Protein AF-A0A426CL15-F1 (afdb_monomer)

Sequence (292 aa):
MNTKSKNNYGSLLLRVLPILVLALSVSTPAGAYTAWTNSGRGDWSDPGNWSNGVPGPAEDNVNLTMGTAVMTNQIVTTLVVKDSVCLGVSGGLELHNSTLTAYGLHTFNGGSITLYAGSVLDTDILQVSEYGGGTFSLLESSTLHASDYFQQNQEGILTLDLTGWRGSTAALITADSTLLNGGTLNLLSLENLQQDDRLVLIDSNTFNVGHWQTLKVGGVEQTLSEIADGMWRFAYDGGLYELDYNYGGNDITLSALIVPRSAPSVPEPATYAALAGLAMLAWAIIRRSRGA

Secondary structure (DSSP, 8-state):
-------THHHHHHHHHHHHHHHHT-------EEEB--SSEEETT-GGGBBTBS--SSS-EEE--SSEEEEES-EEEEEE--SSPPTTBSSEEEEES-EEEEEEEEEEEB-EEEE-TT-EEEEEEEEEETTTT-EEEE-TT-EEEEEEEEEE-TT-EEEE--TT-TT--S-SEEEEEEEE-S-EEEES--TTPPTT-EEEEEEEEEEES---SEEEETTEEP--EEEETTEEEEEETTEEEEEEEETTTTEEEEEEE--------PPPHHHHHHHHHHHHHHHHHHHHHT--

pLDDT: mean 80.26, std 12.85, range [39.12, 96.62]

Solvent-accessible surface area (backbone atoms only — not comparable to full-atom values): 14690 Å² total; per-residue (Å²): 137,84,83,78,80,80,71,67,62,65,67,51,54,66,61,47,50,61,54,51,51,56,64,67,61,63,61,74,80,72,43,58,66,28,35,49,66,42,71,50,79,45,56,49,82,43,42,88,34,27,73,66,41,51,83,55,70,47,51,20,26,55,35,27,59,35,25,27,40,35,39,66,73,42,78,42,73,26,28,35,28,75,77,86,41,22,57,12,36,50,3,29,40,36,29,36,43,14,37,40,27,39,43,40,58,30,46,18,34,31,11,34,39,38,28,31,48,63,8,37,42,39,32,31,27,42,33,31,25,49,77,63,47,3,36,43,32,39,26,34,59,18,37,40,38,20,72,44,30,36,34,32,26,58,48,8,35,42,34,39,28,48,54,77,41,81,88,61,92,65,47,40,27,39,24,39,28,36,38,29,55,28,10,35,40,34,34,54,47,67,88,79,64,46,67,78,38,74,43,48,54,35,40,27,78,37,66,47,95,56,54,63,74,37,46,25,49,66,85,40,79,57,72,75,41,78,79,49,93,53,28,32,35,40,75,55,98,86,36,35,34,37,45,35,48,38,79,93,69,23,30,34,33,46,33,31,49,55,63,75,76,75,62,78,73,71,70,51,73,65,53,54,50,50,52,51,50,51,52,52,51,53,51,52,52,56,55,55,70,74,72,113

Nearest PDB structures (foldseek):
  2mc6-assembly1_A  TM=6.732E-01  e=7.221E+00  Xipdecavirus Xp10
  5f4h-assembly1_B  TM=5.122E-01  e=5.374E+00  Saccharolobus islandicus L.S.2.15
  7ko9-assembly1_A  TM=2.096E-01  e=5.645E+00  Escherichia coli
  1hf2-assembly2_C  TM=1.423E-01  e=7.586E+00  Thermotoga maritima

Foldseek 3Di:
DDDDPPPCVVVVCVVVVVVVVVVVPPPDPDAAEKEQDDQAEDELQDQVRIPVGRRALPQHAYAYCHYEYEYACEERAHHENPPDRADAQLYHYEYHLYEDEYEDAHEHAQGEYEYEPNYEYHYQEYEQDDNNQYEYEYAANYAYEHAAEYEYAASYEYEYEPVNVPPDPDARYEHQEYEYHAHEYAYQAPPPADAFDKHWNYAYNYYDDDDYPWYHYNNHTWDWDDPDVQKTWTDDPQWIKIWGCDRVRNTTMIHTHGPPPPPPPPPPVVVVVVVVVVVVVVVVVVVVVVVD

Radius of gyration: 31.96 Å; Cα contacts (8 Å, |Δi|>4): 723; chains: 1; bounding box: 141×40×84 Å

Structure (mmCIF, N/CA/C/O backbone):
data_AF-A0A426CL15-F1
#
_entry.id   AF-A0A426CL15-F1
#
loop_
_atom_site.group_PDB
_atom_site.id
_atom_site.type_symbol
_atom_site.label_atom_id
_atom_site.label_alt_id
_atom_site.label_comp_id
_atom_site.label_asym_id
_atom_site.label_entity_id
_atom_site.label_seq_id
_atom_site.pdbx_PDB_ins_code
_atom_site.Cartn_x
_atom_site.Cartn_y
_atom_site.Cartn_z
_atom_site.occupancy
_atom_site.B_iso_or_equiv
_atom_site.auth_seq_id
_atom_site.auth_comp_id
_atom_site.auth_asym_id
_atom_site.auth_atom_id
_atom_site.pdbx_PDB_model_num
ATOM 1 N N . MET A 1 1 ? 80.830 22.285 -23.557 1.00 42.84 1 MET A N 1
ATOM 2 C CA . MET A 1 1 ? 80.062 21.667 -24.659 1.00 42.84 1 MET A CA 1
ATOM 3 C C . MET A 1 1 ? 78.884 20.949 -24.008 1.00 42.84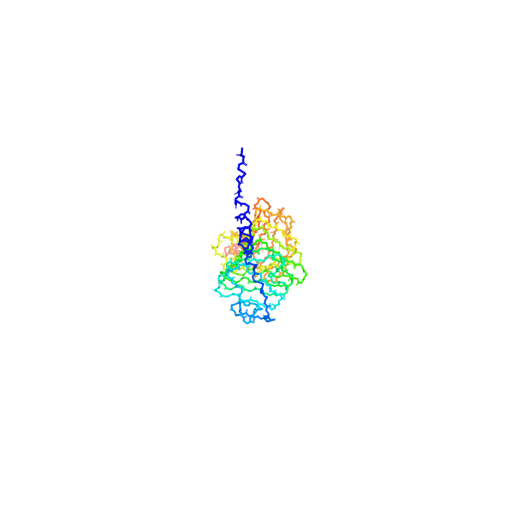 1 MET A C 1
ATOM 5 O O . MET A 1 1 ? 79.083 19.883 -23.453 1.00 42.84 1 MET A O 1
ATOM 9 N N . ASN A 1 2 ? 77.711 21.591 -23.929 1.00 39.12 2 ASN A N 1
ATOM 10 C CA . ASN A 1 2 ? 76.558 21.061 -23.184 1.00 39.12 2 ASN A CA 1
ATOM 11 C C . ASN A 1 2 ? 75.573 20.397 -24.146 1.00 39.12 2 ASN A C 1
ATOM 13 O O . ASN A 1 2 ? 74.944 21.067 -24.964 1.00 39.12 2 ASN A O 1
ATOM 17 N N . THR A 1 3 ? 75.441 19.079 -24.044 1.00 50.38 3 THR A N 1
ATOM 18 C CA . THR A 1 3 ? 74.455 18.286 -24.775 1.00 50.38 3 THR A CA 1
ATOM 19 C C . THR A 1 3 ? 73.102 18.391 -24.067 1.00 50.38 3 THR A C 1
ATOM 21 O O . THR A 1 3 ? 72.903 17.868 -22.974 1.00 50.38 3 THR A O 1
ATOM 24 N N . LYS A 1 4 ? 72.147 19.109 -24.673 1.00 52.16 4 LYS A N 1
ATOM 25 C CA . LYS A 1 4 ? 70.757 19.138 -24.192 1.00 52.16 4 LYS A CA 1
ATOM 26 C C . LYS A 1 4 ? 70.136 17.749 -24.372 1.00 52.16 4 LYS A C 1
ATOM 28 O O . LYS A 1 4 ? 69.944 17.307 -25.504 1.00 52.16 4 LYS A O 1
ATOM 33 N N . SER A 1 5 ? 69.804 17.091 -23.261 1.00 54.88 5 SER A N 1
ATOM 34 C CA . SER A 1 5 ? 68.997 15.867 -23.242 1.00 54.88 5 SER A CA 1
ATOM 35 C C . SER A 1 5 ? 67.637 16.143 -23.888 1.00 54.88 5 SER A C 1
ATOM 37 O O . SER A 1 5 ? 66.841 16.931 -23.371 1.00 54.88 5 SER A O 1
ATOM 39 N N . LYS A 1 6 ? 67.374 15.527 -25.046 1.00 58.16 6 LYS A N 1
ATOM 40 C CA . LYS A 1 6 ? 66.041 15.507 -25.658 1.00 58.16 6 LYS A CA 1
ATOM 41 C C . LYS A 1 6 ? 65.184 14.531 -24.859 1.00 58.16 6 LYS A C 1
ATOM 43 O O . LYS A 1 6 ? 65.217 13.325 -25.077 1.00 58.16 6 LYS A O 1
ATOM 48 N N . ASN A 1 7 ? 64.445 15.068 -23.898 1.00 58.41 7 ASN A N 1
ATOM 49 C CA . ASN A 1 7 ? 63.507 14.306 -23.089 1.00 58.41 7 ASN A CA 1
ATOM 50 C C . ASN A 1 7 ? 62.334 13.839 -23.971 1.00 58.41 7 ASN A C 1
ATOM 52 O O . ASN A 1 7 ? 61.406 14.594 -24.245 1.00 58.41 7 ASN A O 1
ATOM 56 N N . ASN A 1 8 ? 62.373 12.575 -24.402 1.00 58.62 8 ASN A N 1
ATOM 57 C CA . ASN A 1 8 ? 61.338 11.925 -25.222 1.00 58.62 8 ASN A CA 1
ATOM 58 C C . ASN A 1 8 ? 59.994 11.716 -24.488 1.00 58.62 8 ASN A C 1
ATOM 60 O O . ASN A 1 8 ? 59.035 11.221 -25.078 1.00 58.62 8 ASN A O 1
ATOM 64 N N . TYR A 1 9 ? 59.896 12.121 -23.219 1.00 55.94 9 TYR A N 1
ATOM 65 C CA . TYR A 1 9 ? 58.702 11.977 -22.382 1.00 55.94 9 TYR A CA 1
ATOM 66 C C . TYR A 1 9 ? 57.481 12.739 -22.921 1.00 55.94 9 TYR A C 1
ATOM 68 O O . TYR A 1 9 ? 56.356 12.273 -22.760 1.00 55.94 9 TYR A O 1
ATOM 76 N N . GLY A 1 10 ? 57.686 13.851 -23.640 1.00 62.31 10 GLY A N 1
ATOM 77 C CA . GLY A 1 10 ? 56.583 14.620 -24.230 1.00 62.31 10 GLY A CA 1
ATOM 78 C C . GLY A 1 10 ? 55.804 13.858 -25.310 1.00 62.31 10 GLY A C 1
ATOM 79 O O . GLY A 1 10 ? 54.587 13.982 -25.392 1.00 62.31 10 GLY A O 1
ATOM 80 N N . SER A 1 11 ? 56.477 13.006 -26.096 1.00 67.69 11 SER A N 1
ATOM 81 C CA . SER A 1 11 ? 55.824 12.211 -27.150 1.00 67.69 11 SER A CA 1
ATOM 82 C C . SER A 1 11 ? 55.022 11.033 -26.597 1.00 67.69 11 SER A C 1
ATOM 84 O O . SER A 1 11 ? 54.131 10.538 -27.284 1.00 67.69 11 SER A O 1
ATOM 86 N N . LEU A 1 12 ? 55.366 10.543 -25.407 1.00 67.56 12 LEU A N 1
ATOM 87 C CA . LEU A 1 12 ? 54.724 9.376 -24.805 1.00 67.56 12 LEU A CA 1
ATOM 88 C C . LEU A 1 12 ? 53.430 9.796 -24.099 1.00 67.56 12 LEU A C 1
ATOM 90 O O . LEU A 1 12 ? 52.385 9.192 -24.320 1.00 67.56 12 LEU A O 1
ATOM 94 N N . LEU A 1 13 ? 53.468 10.921 -23.380 1.00 66.06 13 LEU A N 1
ATOM 95 C CA . LEU A 1 13 ? 52.293 11.530 -22.750 1.00 66.06 13 LEU A CA 1
ATOM 96 C C . LEU A 1 13 ? 51.215 11.920 -23.775 1.00 66.06 13 LEU A C 1
ATOM 98 O O . LEU A 1 13 ? 50.041 11.627 -23.568 1.00 66.06 13 LEU A O 1
ATOM 102 N N . LEU A 1 14 ? 51.611 12.473 -24.927 1.00 71.38 14 LEU A N 1
ATOM 103 C CA . LEU A 1 14 ? 50.684 12.838 -26.008 1.00 71.38 14 LEU A CA 1
ATOM 104 C C . LEU A 1 14 ? 50.008 11.638 -26.694 1.00 71.38 14 LEU A C 1
ATOM 106 O O . LEU A 1 14 ? 48.953 11.806 -27.295 1.00 71.38 14 LEU A O 1
ATOM 110 N N . ARG A 1 15 ? 50.600 10.439 -26.624 1.00 75.38 15 ARG A N 1
ATOM 111 C CA . ARG A 1 15 ? 50.031 9.216 -27.222 1.00 75.38 15 ARG A CA 1
ATOM 112 C C . ARG A 1 15 ? 49.145 8.437 -26.258 1.00 75.38 15 ARG A C 1
ATOM 114 O O . ARG A 1 15 ? 48.239 7.745 -26.705 1.00 75.38 15 ARG A O 1
ATOM 121 N N . VAL A 1 16 ? 49.399 8.547 -24.956 1.00 77.00 16 VAL A N 1
ATOM 122 C CA . VAL A 1 16 ? 48.615 7.853 -23.924 1.00 77.00 16 VAL A CA 1
ATOM 123 C C . VAL A 1 16 ? 47.351 8.639 -23.568 1.00 77.00 16 VAL A C 1
ATOM 125 O O . VAL A 1 16 ? 46.317 8.029 -23.315 1.00 77.00 16 VAL A O 1
ATOM 128 N N . LEU A 1 17 ? 47.389 9.976 -23.624 1.00 77.50 17 LEU A N 1
ATOM 129 C CA . LEU A 1 17 ? 46.246 10.828 -23.277 1.00 77.50 17 LEU A CA 1
ATOM 130 C C . LEU A 1 17 ? 44.968 10.537 -24.095 1.00 77.50 17 LEU A C 1
ATOM 132 O O . LEU A 1 17 ? 43.913 10.417 -23.480 1.00 77.50 17 LEU A O 1
ATOM 136 N N . PRO A 1 18 ? 45.008 10.353 -25.432 1.00 75.44 18 PRO A N 1
ATOM 137 C CA . PRO A 1 18 ? 43.808 10.054 -26.213 1.00 75.44 18 PRO A CA 1
ATOM 138 C C . PRO A 1 18 ? 43.225 8.682 -25.876 1.00 75.44 18 PRO A C 1
ATOM 140 O O . PRO A 1 18 ? 42.013 8.536 -25.844 1.00 75.44 18 PRO A O 1
ATOM 143 N N . ILE A 1 19 ? 44.077 7.690 -25.588 1.00 77.69 19 ILE A N 1
ATOM 144 C CA . ILE A 1 19 ? 43.650 6.334 -25.210 1.00 77.69 19 ILE A CA 1
ATOM 145 C C . ILE A 1 19 ? 43.022 6.352 -23.815 1.00 77.69 19 ILE A C 1
ATOM 147 O O . ILE A 1 19 ? 42.005 5.704 -23.602 1.00 77.69 19 ILE A O 1
ATOM 151 N N . LEU A 1 20 ? 43.581 7.132 -22.886 1.00 73.75 20 LEU A N 1
ATOM 152 C CA . LEU A 1 20 ? 43.015 7.317 -21.552 1.00 73.75 20 LEU A CA 1
ATOM 153 C C . LEU A 1 20 ? 41.672 8.058 -21.616 1.00 73.75 20 LEU A C 1
ATOM 155 O O . LEU A 1 20 ? 40.731 7.650 -20.952 1.00 73.75 20 LEU A O 1
ATOM 159 N N . VAL A 1 21 ? 41.552 9.095 -22.451 1.00 76.38 21 VAL A N 1
ATOM 160 C CA . VAL A 1 21 ? 40.279 9.797 -22.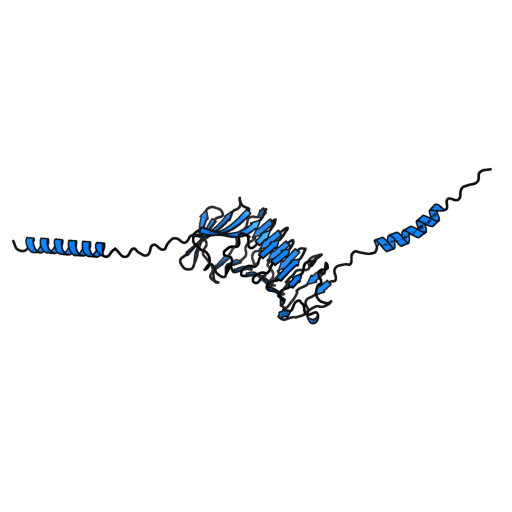683 1.00 76.38 21 VAL A CA 1
ATOM 161 C C . VAL A 1 21 ? 39.259 8.872 -23.352 1.00 76.38 21 VAL A C 1
ATOM 163 O O . VAL A 1 21 ? 38.100 8.892 -22.957 1.00 76.38 21 VAL A O 1
ATOM 166 N N . LEU A 1 22 ? 39.666 8.017 -24.297 1.00 70.62 22 LEU A N 1
ATOM 167 C CA . LEU A 1 22 ? 38.785 7.029 -24.934 1.00 70.62 22 LEU A CA 1
ATOM 168 C C . LEU A 1 22 ? 38.341 5.926 -23.952 1.00 70.62 22 LEU A C 1
ATOM 170 O O . LEU A 1 22 ? 37.191 5.509 -23.967 1.00 70.62 22 LEU A O 1
ATOM 174 N N . ALA A 1 23 ? 39.236 5.491 -23.060 1.00 67.50 23 ALA A N 1
ATOM 175 C CA . ALA A 1 23 ? 38.940 4.511 -22.013 1.00 67.50 23 ALA A CA 1
ATOM 176 C C . ALA A 1 23 ? 38.088 5.097 -20.872 1.00 67.50 23 ALA A C 1
ATOM 178 O O . ALA A 1 23 ? 37.293 4.380 -20.276 1.00 67.50 23 ALA A O 1
ATOM 179 N N . LEU A 1 24 ? 38.219 6.396 -20.585 1.00 62.62 24 LEU A N 1
ATOM 180 C CA . LEU A 1 24 ? 37.392 7.122 -19.612 1.00 62.62 24 LEU A CA 1
ATOM 181 C C . LEU A 1 24 ? 36.064 7.624 -20.203 1.00 62.62 24 LEU A C 1
ATOM 183 O O . LEU A 1 24 ? 35.173 7.998 -19.449 1.00 62.62 24 LEU A O 1
ATOM 187 N N . SER A 1 25 ? 35.919 7.631 -21.532 1.00 57.59 25 SER A N 1
ATOM 188 C CA . SER A 1 25 ? 34.654 7.922 -22.227 1.00 57.59 25 SER A CA 1
ATOM 189 C C . SER A 1 25 ? 33.844 6.666 -22.538 1.00 57.59 25 SER A C 1
ATOM 191 O O . SER A 1 25 ? 32.816 6.756 -23.208 1.00 57.59 25 SER A O 1
ATOM 193 N N . VAL A 1 26 ? 34.239 5.512 -21.983 1.00 54.50 26 VAL A N 1
ATOM 194 C CA . VAL A 1 26 ? 33.324 4.387 -21.768 1.00 54.50 26 VAL A CA 1
ATOM 195 C C . VAL A 1 26 ? 32.349 4.831 -20.677 1.00 54.50 26 VAL A C 1
ATOM 197 O O . VAL A 1 26 ? 32.500 4.521 -19.499 1.00 54.50 26 VAL A O 1
ATOM 200 N N . SER A 1 27 ? 31.402 5.678 -21.082 1.00 49.12 27 SER A N 1
ATOM 201 C CA . SER A 1 27 ? 30.259 6.093 -20.290 1.00 49.12 27 SER A CA 1
ATOM 202 C C . SER A 1 27 ? 29.627 4.839 -19.712 1.00 49.12 27 SER A C 1
ATOM 204 O O . SER A 1 27 ? 29.365 3.892 -20.460 1.00 49.12 27 SER A O 1
ATOM 206 N N . THR A 1 28 ? 29.374 4.843 -18.406 1.00 51.91 28 THR A N 1
ATOM 207 C CA . THR A 1 28 ? 28.392 3.944 -17.797 1.00 51.91 28 THR A CA 1
ATOM 208 C C . THR A 1 28 ? 27.207 3.837 -18.758 1.00 51.91 28 THR A C 1
ATOM 210 O O . THR A 1 28 ? 26.736 4.898 -19.188 1.00 51.91 28 THR A O 1
ATOM 213 N N . PRO A 1 29 ? 26.805 2.627 -19.194 1.00 54.06 29 PRO A N 1
ATOM 214 C CA . PRO A 1 29 ? 25.716 2.488 -20.150 1.00 54.06 29 PRO A CA 1
ATOM 215 C C . PRO A 1 29 ? 24.532 3.268 -19.592 1.00 54.06 29 PRO A C 1
ATOM 217 O O . PRO A 1 29 ? 24.066 2.977 -18.495 1.00 54.06 29 PRO A O 1
ATOM 220 N N . ALA A 1 30 ? 24.130 4.334 -20.287 1.00 58.38 30 ALA A N 1
ATOM 221 C CA . ALA A 1 30 ? 22.924 5.047 -19.915 1.00 58.38 30 ALA A CA 1
ATOM 222 C C . ALA A 1 30 ? 21.801 4.011 -19.947 1.00 58.38 30 ALA A C 1
ATOM 224 O O . ALA A 1 30 ? 21.650 3.334 -20.966 1.00 58.38 30 ALA A O 1
ATOM 225 N N . GLY A 1 31 ? 21.094 3.861 -18.827 1.00 64.00 31 GLY A N 1
ATOM 226 C CA . GLY A 1 31 ? 19.958 2.959 -18.701 1.00 64.00 31 GLY A CA 1
ATOM 227 C C . GLY A 1 31 ? 19.088 2.985 -19.941 1.00 64.00 31 GLY A C 1
ATOM 228 O O . GLY A 1 31 ? 18.667 4.075 -20.354 1.00 64.00 31 GLY A O 1
ATOM 229 N N . ALA A 1 32 ? 18.855 1.831 -20.571 1.00 74.50 32 ALA A N 1
ATOM 230 C CA . ALA A 1 32 ? 18.060 1.808 -21.784 1.00 74.50 32 ALA A CA 1
ATOM 231 C C . ALA A 1 32 ? 16.648 2.277 -21.419 1.00 74.50 32 ALA A C 1
ATOM 233 O O . ALA A 1 32 ? 16.018 1.760 -20.500 1.00 74.50 32 ALA A O 1
ATOM 234 N N . TYR A 1 33 ? 16.165 3.320 -22.092 1.00 83.62 33 TYR A N 1
ATOM 235 C CA . TYR A 1 33 ? 14.793 3.770 -21.897 1.00 83.62 33 TYR A CA 1
ATOM 236 C C . TYR A 1 33 ? 13.854 2.815 -22.624 1.00 83.62 33 TYR A C 1
ATOM 238 O O . TYR A 1 33 ? 13.999 2.605 -23.831 1.00 83.62 33 TYR A O 1
ATOM 246 N N . THR A 1 34 ? 12.854 2.289 -21.930 1.00 86.50 34 THR A N 1
ATOM 247 C CA . THR A 1 34 ? 11.784 1.498 -22.534 1.00 86.50 34 THR A CA 1
ATOM 248 C C . THR A 1 34 ? 10.437 1.923 -21.959 1.00 86.50 34 THR A C 1
ATOM 250 O O . THR A 1 34 ? 10.296 2.222 -20.773 1.00 86.50 34 THR A O 1
ATOM 253 N N . ALA A 1 35 ? 9.436 2.021 -22.824 1.00 89.00 35 ALA A N 1
ATOM 254 C CA . ALA A 1 35 ? 8.097 2.446 -22.452 1.00 89.00 35 ALA A CA 1
ATOM 255 C C . ALA A 1 35 ? 7.099 1.326 -22.704 1.00 89.00 35 ALA A C 1
ATOM 257 O O . ALA A 1 35 ? 7.210 0.602 -23.697 1.00 89.00 35 ALA A O 1
ATOM 258 N N . TRP A 1 36 ? 6.103 1.233 -21.832 1.00 91.62 36 TRP A N 1
ATOM 259 C CA . TRP A 1 36 ? 4.957 0.364 -22.035 1.00 91.62 36 TRP A CA 1
ATOM 260 C C . TRP A 1 36 ? 4.090 0.894 -23.175 1.00 91.62 36 TRP A C 1
ATOM 262 O O . TRP A 1 36 ? 3.671 2.054 -23.163 1.00 91.62 36 TRP A O 1
ATOM 272 N N . THR A 1 37 ? 3.838 0.056 -24.175 1.00 93.75 37 THR A N 1
ATOM 273 C CA . THR A 1 37 ? 3.113 0.422 -25.403 1.00 93.75 37 THR A CA 1
ATOM 274 C C . THR A 1 37 ? 1.715 -0.184 -25.478 1.00 93.75 37 THR A C 1
ATOM 276 O O . THR A 1 37 ? 0.918 0.216 -26.327 1.00 93.75 37 THR A O 1
ATOM 279 N N . ASN A 1 38 ? 1.392 -1.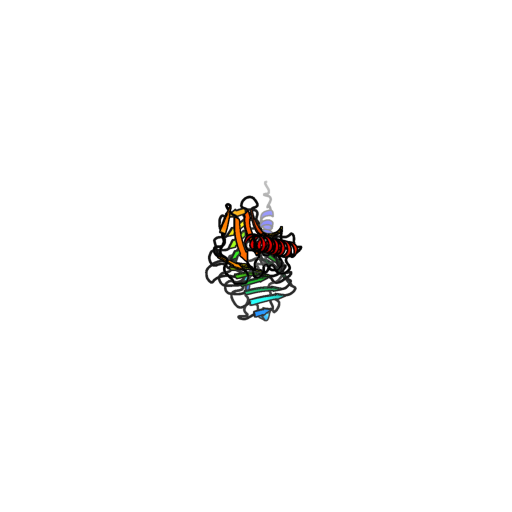138 -24.604 1.00 95.00 38 ASN A N 1
ATOM 280 C CA . ASN A 1 38 ? 0.089 -1.786 -24.599 1.00 95.00 38 ASN A CA 1
ATOM 281 C C . ASN A 1 38 ? -0.945 -0.899 -23.889 1.00 95.00 38 ASN A C 1
ATOM 283 O O . ASN A 1 38 ? -0.857 -0.653 -22.690 1.00 95.00 38 ASN A O 1
ATOM 287 N N . SER A 1 39 ? -1.953 -0.429 -24.626 1.00 94.69 39 SER A N 1
ATOM 288 C CA . SER A 1 39 ? -3.024 0.419 -24.083 1.00 94.69 39 SER A CA 1
ATOM 289 C C . SER A 1 39 ? -4.004 -0.323 -23.167 1.00 94.69 39 SER A C 1
ATOM 291 O O . SER A 1 39 ? -4.814 0.313 -22.498 1.00 94.69 39 SER A O 1
ATOM 293 N N . GLY A 1 40 ? -3.993 -1.657 -23.187 1.00 95.31 40 GLY A N 1
ATOM 294 C CA . GLY A 1 40 ? -4.795 -2.512 -22.321 1.00 95.31 40 GLY A CA 1
ATOM 295 C C . GLY A 1 40 ? -3.969 -3.118 -21.189 1.00 95.31 40 GLY A C 1
ATOM 296 O O . GLY A 1 40 ? -2.917 -2.610 -20.809 1.00 95.31 40 GLY A O 1
ATOM 297 N N . ARG A 1 41 ? -4.457 -4.235 -20.654 1.00 96.12 41 ARG A N 1
ATOM 298 C CA . ARG A 1 41 ? -3.742 -5.047 -19.666 1.00 96.12 41 ARG A CA 1
ATOM 299 C C . ARG A 1 41 ? -2.851 -6.063 -20.386 1.00 96.12 41 ARG A C 1
ATOM 301 O O . ARG A 1 41 ? -3.339 -6.754 -21.280 1.00 96.12 41 ARG A O 1
ATOM 308 N N . GLY A 1 42 ? -1.580 -6.173 -20.007 1.00 96.62 42 GLY A N 1
ATOM 309 C CA . GLY A 1 42 ? -0.614 -7.056 -20.670 1.00 96.62 42 GLY A CA 1
ATOM 310 C C . GLY A 1 42 ? 0.448 -7.611 -19.726 1.00 96.62 42 GLY A C 1
ATOM 311 O O . GLY A 1 42 ? 0.680 -7.064 -18.652 1.00 96.62 42 GLY A O 1
ATOM 312 N N . ASP A 1 43 ? 1.084 -8.710 -20.132 1.00 95.69 43 ASP A N 1
ATOM 313 C CA . ASP A 1 43 ? 2.174 -9.350 -19.387 1.00 95.69 43 ASP A CA 1
ATOM 314 C C . ASP A 1 43 ? 3.454 -8.507 -19.476 1.00 95.69 43 ASP A C 1
ATOM 316 O O . ASP A 1 43 ? 3.897 -8.153 -20.573 1.00 95.69 43 ASP A O 1
ATOM 320 N N . TRP A 1 44 ? 4.045 -8.194 -18.320 1.00 92.50 44 TRP A N 1
ATOM 321 C CA . TRP A 1 44 ? 5.313 -7.476 -18.191 1.00 92.50 44 TRP A CA 1
ATOM 322 C C . TRP A 1 44 ? 6.436 -8.131 -18.998 1.00 92.50 44 TRP A C 1
ATOM 324 O O . TRP A 1 44 ? 7.277 -7.441 -19.564 1.00 92.50 44 TRP A O 1
ATOM 334 N N . SER A 1 45 ? 6.458 -9.461 -19.070 1.00 93.00 45 SER A N 1
ATOM 335 C CA . SER A 1 45 ? 7.532 -10.221 -19.716 1.00 93.00 45 SER A CA 1
ATOM 336 C C . SER A 1 45 ? 7.411 -10.316 -21.239 1.00 93.00 45 SER A C 1
ATOM 338 O O . SER A 1 45 ? 8.335 -10.806 -21.890 1.00 93.00 45 SER A O 1
ATOM 340 N N . ASP A 1 46 ? 6.305 -9.854 -21.829 1.00 95.31 46 ASP A N 1
ATOM 341 C CA . ASP A 1 46 ? 6.120 -9.886 -23.277 1.00 95.31 46 ASP A CA 1
ATOM 342 C C . ASP A 1 46 ? 6.836 -8.689 -23.934 1.00 95.31 46 ASP A C 1
ATOM 344 O O . ASP A 1 46 ? 6.405 -7.544 -23.761 1.00 95.31 46 ASP A O 1
ATOM 348 N N . PRO A 1 47 ? 7.905 -8.910 -24.728 1.00 93.50 47 PRO A N 1
ATOM 349 C CA . PRO A 1 47 ? 8.629 -7.832 -25.400 1.00 93.50 47 PRO A CA 1
ATOM 350 C C . PRO A 1 47 ? 7.754 -7.027 -26.367 1.00 93.50 47 PRO A C 1
ATOM 352 O O . PRO A 1 47 ? 8.099 -5.889 -26.671 1.00 93.50 47 PRO A O 1
ATOM 355 N N . GLY A 1 48 ? 6.630 -7.580 -26.841 1.00 95.50 48 GLY A N 1
ATOM 356 C CA . GLY A 1 48 ? 5.670 -6.870 -27.684 1.00 95.50 48 GLY A CA 1
ATOM 357 C C . GLY A 1 48 ? 4.953 -5.719 -26.973 1.00 95.50 48 GLY A C 1
ATOM 358 O O . GLY A 1 48 ? 4.463 -4.809 -27.641 1.00 95.50 48 GLY A O 1
ATOM 359 N N . ASN A 1 49 ? 4.937 -5.719 -25.636 1.00 95.94 49 ASN A N 1
ATOM 360 C CA . ASN A 1 49 ? 4.349 -4.652 -24.824 1.00 95.94 49 ASN A CA 1
ATOM 361 C C . ASN A 1 49 ? 5.327 -3.502 -24.529 1.00 95.94 49 ASN A C 1
ATOM 363 O O . ASN A 1 49 ? 4.954 -2.551 -23.840 1.00 95.94 49 ASN A O 1
ATOM 367 N N . TRP A 1 50 ? 6.558 -3.568 -25.046 1.00 93.06 50 TRP A N 1
ATOM 368 C CA . TRP A 1 50 ? 7.623 -2.615 -24.747 1.00 93.06 50 TRP A CA 1
ATOM 369 C C . TRP A 1 50 ? 8.213 -1.977 -26.00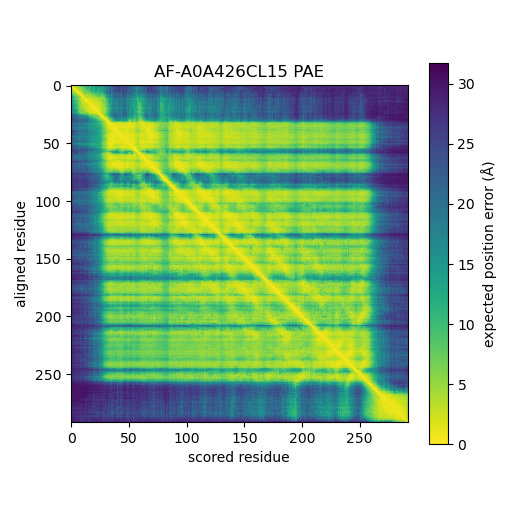0 1.00 93.06 50 TRP A C 1
ATOM 371 O O . TRP A 1 50 ? 8.424 -2.633 -27.018 1.00 93.06 50 TRP A O 1
ATOM 381 N N . SER A 1 51 ? 8.550 -0.689 -25.919 1.00 91.94 51 SER A N 1
ATOM 382 C CA . SER A 1 51 ? 9.110 0.045 -27.059 1.00 91.94 51 SER A CA 1
ATOM 383 C C . SER A 1 51 ? 10.526 -0.396 -27.430 1.00 91.94 51 SER A C 1
ATOM 385 O O . SER A 1 51 ? 10.879 -0.358 -28.606 1.00 91.94 51 SER A O 1
ATOM 387 N N . ASN A 1 52 ? 11.342 -0.784 -26.443 1.00 89.25 52 ASN A N 1
ATOM 388 C CA . ASN A 1 52 ? 12.758 -1.118 -26.631 1.00 89.25 52 ASN A CA 1
ATOM 389 C C . ASN A 1 52 ? 13.134 -2.455 -25.971 1.00 89.25 52 ASN A C 1
ATOM 391 O O . ASN A 1 52 ? 14.269 -2.644 -25.541 1.00 89.25 52 ASN A O 1
ATOM 395 N N . GLY A 1 53 ? 12.180 -3.389 -25.917 1.00 89.00 53 GLY A N 1
ATOM 396 C CA . GLY A 1 53 ? 12.335 -4.671 -25.232 1.00 89.00 53 GLY A CA 1
ATOM 397 C C . GLY A 1 53 ? 11.970 -4.607 -23.749 1.00 89.00 53 GLY A C 1
ATOM 398 O O . GLY A 1 53 ? 11.748 -3.531 -23.188 1.00 89.00 53 GLY A O 1
ATOM 399 N N . VAL A 1 54 ? 11.867 -5.791 -23.144 1.00 89.38 54 VAL A N 1
ATOM 400 C CA . VAL A 1 54 ? 11.500 -5.958 -21.733 1.00 89.38 54 VAL A CA 1
ATOM 401 C C . VAL A 1 54 ? 12.585 -5.329 -20.854 1.00 89.38 54 VAL A C 1
ATOM 403 O O . VAL A 1 54 ? 13.758 -5.643 -21.077 1.00 89.38 54 VAL A O 1
ATOM 406 N N . PRO A 1 55 ? 12.221 -4.489 -19.867 1.00 84.12 55 PRO A N 1
ATOM 407 C CA . PRO A 1 55 ? 13.164 -3.961 -18.894 1.00 84.12 55 PRO A CA 1
ATOM 408 C C . PRO A 1 55 ? 13.939 -5.103 -18.241 1.00 84.12 55 PRO A C 1
ATOM 410 O O . PRO A 1 55 ? 13.346 -6.057 -17.724 1.00 84.12 55 PRO A O 1
ATOM 413 N N . GLY A 1 56 ? 15.262 -5.034 -18.322 1.00 72.94 56 GLY A N 1
ATOM 414 C CA . GLY A 1 56 ? 16.138 -6.035 -17.739 1.00 72.94 56 GLY A CA 1
ATOM 415 C C . GLY A 1 56 ? 16.421 -5.776 -16.256 1.00 72.94 56 GLY A C 1
ATOM 416 O O . GLY A 1 56 ? 15.908 -4.835 -15.665 1.00 72.94 56 GLY A O 1
ATOM 417 N N . PRO A 1 57 ? 17.300 -6.587 -15.644 1.00 64.88 57 PRO A N 1
ATOM 418 C CA . PRO A 1 57 ? 17.857 -6.323 -14.315 1.00 64.88 57 PRO A CA 1
ATOM 419 C C . PRO A 1 57 ? 18.934 -5.218 -14.319 1.00 64.88 57 PRO A C 1
ATOM 421 O O . PRO A 1 57 ? 19.605 -5.016 -13.311 1.00 64.88 57 PRO A O 1
ATOM 424 N N . ALA A 1 58 ? 19.176 -4.573 -15.464 1.00 65.56 58 ALA A N 1
ATOM 425 C CA . ALA A 1 58 ? 20.065 -3.422 -15.575 1.00 65.56 58 ALA A CA 1
ATOM 426 C C . ALA A 1 58 ? 19.298 -2.140 -15.222 1.00 65.56 58 ALA A C 1
ATOM 428 O O . ALA A 1 58 ? 18.079 -2.164 -15.170 1.00 65.56 58 ALA A O 1
ATOM 429 N N . GLU A 1 59 ? 20.009 -1.031 -15.003 1.00 66.19 59 GLU A N 1
ATOM 430 C CA . GLU A 1 59 ? 19.482 0.301 -14.659 1.00 66.19 59 GLU A CA 1
ATOM 431 C C . GLU A 1 59 ? 18.566 0.924 -15.745 1.00 66.19 59 GLU A C 1
ATOM 433 O O . GLU A 1 59 ? 18.789 2.051 -16.165 1.00 66.19 59 GLU A O 1
ATOM 438 N N . ASP A 1 60 ? 17.560 0.214 -16.252 1.00 71.69 60 ASP A N 1
ATOM 439 C CA . ASP A 1 60 ? 16.690 0.662 -17.336 1.00 71.69 60 ASP A CA 1
ATOM 440 C C . ASP A 1 60 ? 15.680 1.700 -16.838 1.00 71.69 60 ASP A C 1
ATOM 442 O O . ASP A 1 60 ? 15.084 1.570 -15.765 1.00 71.69 60 ASP A O 1
ATOM 446 N N . ASN A 1 61 ? 15.452 2.725 -17.663 1.00 76.81 61 ASN A N 1
ATOM 447 C CA . ASN A 1 61 ? 14.444 3.742 -17.388 1.00 76.81 61 ASN A CA 1
ATOM 448 C C . ASN A 1 61 ? 13.100 3.253 -17.932 1.00 76.81 61 ASN A C 1
ATOM 450 O O . ASN A 1 61 ? 12.941 3.097 -19.146 1.00 76.81 61 ASN A O 1
ATOM 454 N N . VAL A 1 62 ? 12.128 3.045 -17.047 1.00 83.31 62 VAL A N 1
ATOM 455 C CA . VAL A 1 62 ? 10.820 2.482 -17.401 1.00 83.31 62 VAL A CA 1
ATOM 456 C C . VAL A 1 62 ? 9.721 3.512 -17.287 1.00 83.31 62 VAL A C 1
ATOM 458 O O . VAL A 1 62 ? 9.562 4.134 -16.243 1.00 83.31 62 VAL A O 1
ATOM 461 N N . ASN A 1 63 ? 8.912 3.630 -18.339 1.00 84.62 63 ASN A N 1
ATOM 462 C CA . ASN A 1 63 ? 7.757 4.518 -18.357 1.00 84.62 63 ASN A CA 1
ATOM 463 C C . ASN A 1 63 ? 6.446 3.756 -18.607 1.00 84.62 63 ASN A C 1
ATOM 465 O O . ASN A 1 63 ? 6.275 3.141 -19.662 1.00 84.62 63 ASN A O 1
ATOM 469 N N . LEU A 1 64 ? 5.501 3.841 -17.664 1.00 86.31 64 LEU A N 1
ATOM 470 C CA . LEU A 1 64 ? 4.162 3.248 -17.771 1.00 86.31 64 LEU A CA 1
ATOM 471 C C . LEU A 1 64 ? 3.115 4.364 -17.904 1.00 86.31 64 LEU A C 1
ATOM 473 O O . LEU A 1 64 ? 2.543 4.808 -16.908 1.00 86.31 64 LEU A O 1
ATOM 477 N N . THR A 1 65 ? 2.882 4.834 -19.134 1.00 83.75 65 THR A N 1
ATOM 478 C CA . THR A 1 65 ? 1.976 5.977 -19.396 1.00 83.75 65 THR A CA 1
ATOM 479 C C . THR A 1 65 ? 0.526 5.598 -19.701 1.00 83.75 65 THR A C 1
ATOM 481 O O . THR A 1 65 ? -0.350 6.458 -19.758 1.00 83.75 65 THR A O 1
ATOM 484 N N . MET A 1 66 ? 0.263 4.322 -19.975 1.00 87.62 66 MET A N 1
ATOM 485 C CA . MET A 1 66 ? -1.048 3.823 -20.390 1.00 87.62 66 MET A CA 1
ATOM 486 C C . MET A 1 66 ? -1.190 2.340 -20.060 1.00 87.62 66 MET A C 1
ATOM 488 O O . MET A 1 66 ? -0.199 1.679 -19.757 1.00 87.62 66 MET A O 1
ATOM 492 N N . GLY A 1 67 ? -2.414 1.820 -20.164 1.00 92.00 67 GLY A N 1
ATOM 493 C CA . GLY A 1 67 ? -2.698 0.402 -19.958 1.00 92.00 67 GLY A CA 1
ATOM 494 C C . GLY A 1 67 ? -2.338 -0.085 -18.558 1.00 92.00 67 GLY A C 1
ATOM 495 O O . GLY A 1 67 ? -2.277 0.695 -17.614 1.00 92.00 67 GLY A O 1
ATOM 496 N N . THR A 1 68 ? -2.128 -1.388 -18.409 1.00 93.44 68 THR A N 1
ATOM 497 C CA . THR A 1 68 ? -1.739 -2.010 -17.141 1.00 93.44 68 THR A CA 1
ATOM 498 C C . THR A 1 68 ? -0.702 -3.091 -17.393 1.00 93.44 68 THR A C 1
ATOM 500 O O . THR A 1 68 ? -0.990 -4.090 -18.057 1.00 93.44 68 THR A O 1
ATOM 503 N N . ALA A 1 69 ? 0.496 -2.897 -16.852 1.00 93.56 69 ALA A N 1
ATOM 504 C CA . ALA A 1 69 ? 1.559 -3.885 -16.895 1.00 93.56 69 ALA A CA 1
ATOM 505 C C . ALA A 1 69 ? 1.390 -4.875 -15.737 1.00 9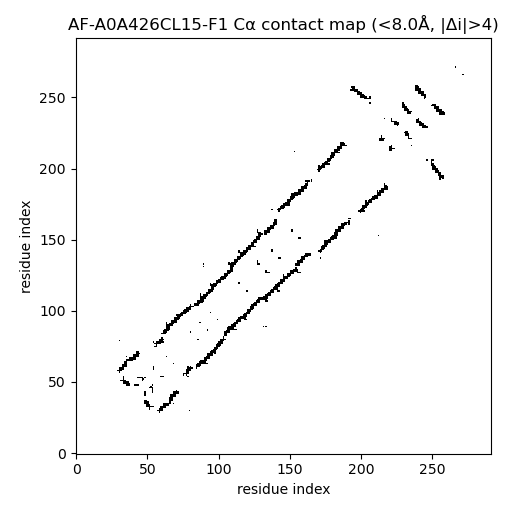3.56 69 ALA A C 1
ATOM 507 O O . ALA A 1 69 ? 1.261 -4.471 -14.582 1.00 93.56 69 ALA A O 1
ATOM 508 N N . VAL A 1 70 ? 1.368 -6.169 -16.047 1.00 95.19 70 VAL A N 1
ATOM 509 C CA . VAL A 1 70 ? 1.120 -7.241 -15.079 1.00 95.19 70 VAL A CA 1
ATOM 510 C C . VAL A 1 70 ? 2.373 -8.081 -14.929 1.00 95.19 70 VAL A C 1
ATOM 512 O O . VAL A 1 70 ? 2.783 -8.774 -15.857 1.00 95.19 70 VAL A O 1
ATOM 515 N N . MET A 1 71 ? 2.969 -8.042 -13.747 1.00 93.56 71 MET A N 1
ATOM 516 C CA . MET A 1 71 ? 4.123 -8.847 -13.383 1.00 93.56 71 MET A CA 1
ATOM 517 C C . MET A 1 71 ? 3.652 -10.056 -12.573 1.00 93.56 71 MET A C 1
ATOM 519 O O . MET A 1 71 ? 2.907 -9.905 -11.607 1.00 93.56 71 MET A O 1
ATOM 523 N N . THR A 1 72 ? 4.028 -11.270 -12.977 1.00 94.88 72 THR A N 1
ATOM 524 C CA . THR A 1 72 ? 3.560 -12.508 -12.330 1.00 94.88 72 THR A CA 1
ATOM 525 C C . THR A 1 72 ? 4.701 -13.488 -12.103 1.00 94.88 72 THR A C 1
ATOM 527 O O . THR A 1 72 ? 5.312 -13.946 -13.065 1.00 94.88 72 THR A O 1
ATOM 530 N N . ASN A 1 73 ? 4.946 -13.853 -10.840 1.00 92.25 73 ASN A N 1
ATOM 531 C CA . ASN A 1 73 ? 6.053 -14.712 -10.407 1.00 92.25 73 ASN A CA 1
ATOM 532 C C . ASN A 1 73 ? 7.433 -14.246 -10.913 1.00 92.25 73 ASN A C 1
ATOM 534 O O . ASN A 1 73 ? 8.255 -15.071 -11.317 1.00 92.25 73 ASN A O 1
ATOM 538 N N . GLN A 1 74 ? 7.683 -12.933 -10.928 1.00 86.81 74 GLN A N 1
ATOM 539 C CA . GLN A 1 74 ? 8.958 -12.365 -11.379 1.00 86.81 74 GLN A CA 1
ATOM 540 C C . GLN A 1 74 ? 9.698 -11.675 -10.235 1.00 86.81 74 GLN A C 1
ATOM 542 O O . GLN A 1 74 ? 9.098 -11.172 -9.287 1.00 86.81 74 GLN A O 1
ATOM 547 N N . ILE A 1 75 ? 11.022 -11.630 -10.355 1.00 85.56 75 ILE A N 1
ATOM 548 C CA . ILE A 1 75 ? 11.895 -10.825 -9.505 1.00 85.56 75 ILE A CA 1
ATOM 549 C C . ILE A 1 75 ? 12.653 -9.888 -10.439 1.00 85.56 75 ILE A C 1
ATOM 551 O O . ILE A 1 75 ? 13.467 -10.344 -11.242 1.00 85.56 75 ILE A O 1
ATOM 555 N N . VAL A 1 76 ? 12.365 -8.593 -10.351 1.00 79.69 76 VAL A N 1
ATOM 556 C CA . VAL A 1 76 ? 13.000 -7.544 -11.155 1.00 79.69 76 VAL A CA 1
ATOM 557 C C . VAL A 1 76 ? 13.726 -6.606 -10.198 1.00 79.69 76 VAL A C 1
ATOM 559 O O . VAL A 1 76 ? 13.101 -5.893 -9.421 1.00 79.69 76 VAL A O 1
ATOM 562 N N . THR A 1 77 ? 15.057 -6.666 -10.206 1.00 62.91 77 THR A N 1
ATOM 563 C CA . THR A 1 77 ? 15.896 -6.149 -9.110 1.00 62.91 77 THR A CA 1
ATOM 564 C C . THR A 1 77 ? 16.360 -4.708 -9.292 1.00 62.91 77 THR A C 1
ATOM 566 O O . THR A 1 77 ? 16.879 -4.114 -8.352 1.00 62.91 77 THR A O 1
ATOM 569 N N . THR A 1 78 ? 16.265 -4.121 -10.481 1.00 61.22 78 THR A N 1
ATOM 570 C CA . THR A 1 78 ? 16.747 -2.750 -10.667 1.00 61.22 78 THR A CA 1
ATOM 571 C C . THR A 1 78 ? 16.045 -2.118 -11.849 1.00 61.22 78 THR A C 1
ATOM 573 O O . THR A 1 78 ? 16.316 -2.468 -12.986 1.00 61.22 78 THR A O 1
ATOM 576 N N . LEU A 1 79 ? 15.168 -1.161 -11.575 1.00 61.12 79 LEU A N 1
ATOM 577 C CA . LEU A 1 79 ? 14.825 -0.108 -12.522 1.00 61.12 79 LEU A CA 1
ATOM 578 C C . LEU A 1 79 ? 15.393 1.172 -11.929 1.00 61.12 79 LEU A C 1
ATOM 580 O O . LEU A 1 79 ? 14.926 1.599 -10.877 1.00 61.12 79 LEU A O 1
ATOM 584 N N . VAL A 1 80 ? 16.427 1.755 -12.535 1.00 56.00 80 VAL A N 1
ATOM 585 C CA . VAL A 1 80 ? 16.835 3.105 -12.138 1.00 56.00 80 VAL A CA 1
ATOM 586 C C . VAL A 1 80 ? 16.008 4.047 -12.964 1.00 56.00 80 VAL A C 1
ATOM 588 O O . VAL A 1 80 ? 16.186 4.154 -14.174 1.00 56.00 80 VAL A O 1
ATOM 591 N N . VAL A 1 81 ? 15.118 4.751 -12.292 1.00 54.19 81 VAL A N 1
ATOM 592 C CA . VAL A 1 81 ? 14.406 5.841 -12.910 1.00 54.19 81 VAL A CA 1
ATOM 593 C C . VAL A 1 81 ? 15.169 7.126 -12.627 1.00 54.19 81 VAL A C 1
ATOM 595 O O . VAL A 1 81 ? 14.932 7.829 -11.643 1.00 54.19 81 VAL A O 1
ATOM 598 N N . LYS A 1 82 ? 16.130 7.432 -13.497 1.00 46.31 82 LYS A N 1
ATOM 599 C CA . LYS A 1 82 ? 16.839 8.706 -13.423 1.00 46.31 82 LYS A CA 1
ATOM 600 C C . LYS A 1 82 ? 15.953 9.782 -14.048 1.00 46.31 82 LYS A C 1
ATOM 602 O O . LYS A 1 82 ? 15.509 9.630 -15.179 1.00 46.31 82 LYS A O 1
ATOM 607 N N . ASP A 1 83 ? 15.724 10.862 -13.308 1.00 51.00 83 ASP A N 1
ATOM 608 C CA . ASP A 1 83 ? 14.980 12.050 -13.740 1.00 51.00 83 ASP A CA 1
ATOM 609 C C . ASP A 1 83 ? 13.495 11.797 -14.102 1.00 51.00 83 ASP A C 1
ATOM 611 O O . ASP A 1 83 ? 13.140 11.497 -15.237 1.00 51.00 83 ASP A O 1
ATOM 615 N N . SER A 1 84 ? 12.604 12.012 -13.125 1.00 49.12 84 SER A N 1
ATOM 616 C CA . SER A 1 84 ? 11.153 12.265 -13.280 1.00 49.12 84 SER A CA 1
ATOM 617 C C . SER A 1 84 ? 10.289 11.241 -14.033 1.00 49.12 84 SER A C 1
ATOM 619 O O . SER A 1 84 ? 9.101 11.504 -14.225 1.00 49.12 84 SER A O 1
ATOM 621 N N . VAL A 1 85 ? 10.810 10.093 -14.463 1.00 51.06 85 VAL A N 1
ATOM 622 C CA . VAL A 1 85 ? 9.972 9.067 -15.093 1.00 51.06 85 VAL A CA 1
ATOM 623 C C . VAL A 1 85 ? 9.172 8.362 -13.987 1.00 51.06 85 VAL A C 1
ATOM 625 O O . VAL A 1 85 ? 9.712 7.921 -12.986 1.00 51.06 85 VAL A O 1
ATOM 628 N N . CYS A 1 86 ? 7.847 8.325 -14.075 1.00 58.38 86 CYS A N 1
ATOM 629 C CA . CYS A 1 86 ? 7.051 7.701 -13.019 1.00 58.38 86 CYS A CA 1
ATOM 630 C C . CYS A 1 86 ? 6.557 6.329 -13.469 1.00 58.38 86 CYS A C 1
ATOM 632 O O . CYS A 1 86 ? 6.113 6.137 -14.605 1.00 58.38 86 CYS A O 1
ATOM 634 N N . LEU A 1 87 ? 6.586 5.369 -12.547 1.00 66.88 87 LEU A N 1
ATOM 635 C CA . LEU A 1 87 ? 5.724 4.205 -12.680 1.00 66.88 87 LEU A CA 1
ATOM 636 C C . LEU A 1 87 ? 4.281 4.727 -12.587 1.00 66.88 87 LEU A C 1
ATOM 638 O O . LEU A 1 87 ? 3.965 5.499 -11.691 1.00 66.88 87 LEU A O 1
ATOM 642 N N . GLY A 1 88 ? 3.422 4.365 -13.534 1.00 58.75 88 GLY A N 1
ATOM 643 C CA . GLY A 1 88 ? 1.986 4.639 -13.463 1.00 58.75 88 GLY A CA 1
ATOM 644 C C . GLY A 1 88 ? 1.575 6.113 -13.567 1.00 58.75 88 GLY A C 1
ATOM 645 O O . GLY A 1 88 ? 0.638 6.528 -12.887 1.00 58.75 88 GLY A O 1
ATOM 646 N N . VAL A 1 89 ? 2.209 6.923 -14.424 1.00 68.25 89 VAL A N 1
ATOM 647 C CA . VAL A 1 89 ? 1.573 8.190 -14.845 1.00 68.25 89 VAL A CA 1
ATOM 648 C C . VAL A 1 89 ? 0.402 7.821 -15.752 1.00 68.25 89 VAL A C 1
ATOM 650 O O . VAL A 1 89 ? 0.619 7.455 -16.897 1.00 68.25 89 VAL A O 1
ATOM 653 N N . SER A 1 90 ? -0.833 7.848 -15.250 1.00 77.19 90 SER A N 1
ATOM 654 C CA . SER A 1 90 ? -2.051 7.457 -15.995 1.00 77.19 90 SER A CA 1
ATOM 655 C C . SER A 1 90 ? -2.163 5.978 -16.430 1.00 77.19 90 SER A C 1
ATOM 657 O O . SER A 1 90 ? -3.220 5.571 -16.910 1.00 77.19 90 SER A O 1
ATOM 659 N N . GLY A 1 91 ? -1.114 5.165 -16.257 1.00 84.25 91 GLY A N 1
ATOM 660 C CA . GLY A 1 91 ? -1.121 3.710 -16.453 1.00 84.25 91 GLY A CA 1
ATOM 661 C C . GLY A 1 91 ? -1.212 2.912 -15.145 1.00 84.25 91 GLY A C 1
ATOM 662 O O . GLY A 1 91 ? -1.255 3.471 -14.052 1.00 84.25 91 GLY A O 1
ATOM 663 N N . GLY A 1 92 ? -1.223 1.587 -15.261 1.00 89.62 92 GLY A N 1
ATOM 664 C CA . GLY A 1 92 ? -1.315 0.647 -14.148 1.00 89.62 92 GLY A CA 1
ATOM 665 C C . GLY A 1 92 ? -0.088 -0.259 -14.016 1.00 89.62 92 GLY A C 1
ATOM 666 O O . GLY A 1 92 ? 0.487 -0.670 -15.024 1.00 89.62 92 GLY A O 1
ATOM 667 N N . LEU A 1 93 ? 0.271 -0.626 -12.787 1.00 91.56 93 LEU A N 1
ATOM 668 C CA . LEU A 1 93 ? 1.191 -1.722 -12.476 1.00 91.56 93 LEU A CA 1
ATOM 669 C C . LEU A 1 93 ? 0.514 -2.705 -11.518 1.00 91.56 93 LEU A C 1
ATOM 671 O O . LEU A 1 93 ? 0.037 -2.315 -10.455 1.00 91.56 93 LEU A O 1
ATOM 675 N N . GLU A 1 94 ? 0.514 -3.982 -11.875 1.00 94.62 94 GLU A N 1
ATOM 676 C CA . GLU A 1 94 ? 0.076 -5.068 -11.004 1.00 94.62 94 GLU A CA 1
ATOM 677 C C . GLU A 1 94 ? 1.242 -6.015 -10.715 1.00 94.62 94 GLU A C 1
ATOM 679 O O . GLU A 1 94 ? 1.845 -6.553 -11.644 1.00 94.62 94 GLU A O 1
ATOM 684 N N . LEU A 1 95 ? 1.526 -6.267 -9.438 1.00 94.12 95 LEU A N 1
ATOM 685 C CA . LEU A 1 95 ? 2.487 -7.282 -9.007 1.00 94.12 95 LEU A CA 1
ATOM 686 C C . LEU A 1 95 ? 1.726 -8.481 -8.439 1.00 94.12 95 LEU A C 1
ATOM 688 O O . LEU A 1 95 ? 0.948 -8.328 -7.503 1.00 94.12 95 LEU A O 1
ATOM 692 N N . HIS A 1 96 ? 1.945 -9.667 -9.003 1.00 94.44 96 HIS A N 1
ATOM 693 C CA . HIS A 1 96 ? 1.344 -10.930 -8.567 1.00 94.44 96 HIS A CA 1
ATOM 694 C C . HIS A 1 96 ? 2.445 -11.876 -8.112 1.00 94.44 96 HIS A C 1
ATOM 696 O O . HIS A 1 96 ? 3.187 -12.396 -8.952 1.00 94.44 96 HIS A O 1
ATOM 702 N N . ASN A 1 97 ? 2.569 -12.085 -6.798 1.00 92.81 97 ASN A N 1
ATOM 703 C CA . ASN A 1 97 ? 3.629 -12.890 -6.186 1.00 92.81 97 ASN A CA 1
ATOM 704 C C . ASN A 1 97 ? 5.011 -12.545 -6.773 1.00 92.81 97 ASN A C 1
ATOM 706 O O . ASN A 1 97 ? 5.732 -13.409 -7.274 1.00 92.81 97 ASN A O 1
ATOM 710 N N . SER A 1 98 ? 5.299 -11.245 -6.864 1.00 92.50 98 SER A N 1
ATOM 711 C CA . SER A 1 98 ? 6.468 -10.724 -7.573 1.00 92.50 98 SER A CA 1
ATOM 712 C C . SER A 1 98 ? 7.186 -9.647 -6.767 1.00 92.50 98 SER A C 1
ATOM 714 O O . SER A 1 98 ? 6.548 -8.881 -6.051 1.00 92.50 98 SER A O 1
ATOM 716 N N . THR A 1 99 ? 8.504 -9.551 -6.927 1.00 91.94 99 THR A N 1
ATOM 717 C CA . THR A 1 99 ? 9.334 -8.521 -6.285 1.00 91.94 99 THR A CA 1
ATOM 718 C C . THR A 1 99 ? 9.829 -7.535 -7.329 1.00 91.94 99 THR A C 1
ATOM 720 O O . THR A 1 99 ? 10.496 -7.942 -8.282 1.00 91.94 99 THR A O 1
ATOM 723 N N . LEU A 1 100 ? 9.516 -6.253 -7.149 1.00 89.75 100 LEU A N 1
ATOM 724 C CA . LEU A 1 100 ? 10.043 -5.162 -7.961 1.00 89.75 100 LEU A CA 1
ATOM 725 C C . LEU A 1 100 ? 10.881 -4.235 -7.085 1.00 89.75 100 LEU A C 1
ATOM 727 O O . LEU A 1 100 ? 10.367 -3.687 -6.118 1.00 89.75 100 LEU A O 1
ATOM 731 N N . THR A 1 101 ? 12.134 -4.015 -7.465 1.00 87.81 101 THR A N 1
ATOM 732 C CA . THR A 1 101 ? 12.998 -2.998 -6.863 1.00 87.81 101 THR A CA 1
ATOM 733 C C . THR A 1 101 ? 13.201 -1.862 -7.866 1.00 87.81 101 THR A C 1
ATOM 735 O O . THR A 1 101 ? 13.833 -2.040 -8.913 1.00 87.81 101 THR A O 1
ATOM 738 N N . ALA A 1 102 ? 12.625 -0.699 -7.568 1.00 83.38 102 ALA A N 1
ATOM 739 C CA . ALA A 1 102 ? 12.614 0.474 -8.433 1.00 83.38 102 ALA A CA 1
ATOM 740 C C . ALA A 1 102 ? 13.207 1.689 -7.707 1.00 83.38 102 ALA A C 1
ATOM 742 O O . ALA A 1 102 ? 12.657 2.163 -6.719 1.00 83.38 102 ALA A O 1
ATOM 743 N N . TYR A 1 103 ? 14.330 2.195 -8.202 1.00 79.38 103 TYR A N 1
ATOM 744 C CA . TYR A 1 103 ? 15.050 3.323 -7.620 1.00 79.38 103 TYR A CA 1
ATOM 745 C C . TYR A 1 103 ? 14.578 4.647 -8.228 1.00 79.38 103 TYR A C 1
ATOM 747 O O . TYR A 1 103 ? 14.332 4.733 -9.437 1.00 79.38 103 TYR A O 1
ATOM 755 N N . GLY A 1 104 ? 14.534 5.692 -7.405 1.00 76.00 104 GLY A N 1
ATOM 756 C CA . GLY A 1 104 ? 14.116 7.041 -7.774 1.00 76.00 104 GLY A CA 1
ATOM 757 C C . GLY A 1 104 ? 12.751 7.468 -7.225 1.00 76.00 104 GLY A C 1
ATOM 758 O O . GLY A 1 104 ? 12.202 6.891 -6.287 1.00 76.00 104 GLY A O 1
ATOM 759 N N . LEU A 1 105 ? 12.230 8.557 -7.799 1.00 74.81 105 LEU A N 1
ATOM 760 C CA . LEU A 1 105 ? 10.942 9.147 -7.438 1.00 74.81 105 LEU A CA 1
ATOM 761 C C . LEU A 1 105 ? 9.812 8.547 -8.275 1.00 74.81 105 LEU A C 1
ATOM 763 O O . LEU A 1 105 ? 9.747 8.775 -9.483 1.00 74.81 105 LEU A O 1
ATOM 767 N N . HIS A 1 106 ? 8.866 7.878 -7.620 1.00 78.06 106 HIS A N 1
ATOM 768 C CA . HIS A 1 106 ? 7.674 7.336 -8.263 1.00 78.06 106 HIS A CA 1
ATOM 769 C C . HIS A 1 106 ? 6.432 8.119 -7.845 1.00 78.06 106 HIS A C 1
ATOM 771 O O . HIS A 1 106 ? 5.882 7.918 -6.763 1.00 78.06 106 HIS A O 1
ATOM 777 N N . THR A 1 107 ? 5.980 9.013 -8.724 1.00 73.31 107 THR A N 1
ATOM 778 C CA . THR A 1 107 ? 4.741 9.774 -8.537 1.00 73.31 107 THR A CA 1
ATOM 779 C C . THR A 1 107 ? 3.590 9.156 -9.331 1.00 73.31 107 THR A C 1
ATOM 781 O O . THR A 1 107 ? 3.614 9.146 -10.561 1.00 73.31 107 THR A O 1
ATOM 784 N N . PHE A 1 108 ? 2.536 8.709 -8.649 1.00 74.94 108 PHE A N 1
ATOM 785 C CA . PHE A 1 108 ? 1.311 8.238 -9.308 1.00 74.94 108 PHE A CA 1
ATOM 786 C C . PHE A 1 108 ? 0.368 9.398 -9.513 1.00 74.94 108 PHE A C 1
ATOM 788 O O . PHE A 1 108 ? -0.206 9.912 -8.557 1.00 74.94 108 PHE A O 1
ATOM 795 N N . ASN A 1 109 ? 0.218 9.789 -10.772 1.00 75.56 109 ASN A N 1
ATOM 796 C CA . ASN A 1 109 ? -0.630 10.892 -11.182 1.00 75.56 109 ASN A CA 1
ATOM 797 C C . ASN A 1 109 ? -1.757 10.347 -12.070 1.00 75.56 109 ASN A C 1
ATOM 799 O O . ASN A 1 109 ? -1.602 10.217 -13.287 1.00 75.56 109 ASN A O 1
ATOM 803 N N . GLY A 1 110 ? -2.834 9.885 -11.430 1.00 78.50 110 GLY A N 1
ATOM 804 C CA . GLY A 1 110 ? -3.993 9.264 -12.087 1.00 78.50 110 GLY A CA 1
ATOM 805 C C . GLY A 1 110 ? -3.818 7.823 -12.577 1.00 78.50 110 GLY A C 1
ATOM 806 O O . GLY A 1 110 ? -4.710 7.301 -13.239 1.00 78.50 110 GLY A O 1
ATOM 807 N N . GLY A 1 111 ? -2.688 7.178 -12.282 1.00 84.12 111 GLY A N 1
ATOM 808 C CA . GLY A 1 111 ? -2.501 5.743 -12.507 1.00 84.12 111 GLY A CA 1
ATOM 809 C C . GLY A 1 111 ? -2.775 4.893 -11.267 1.00 84.12 111 GLY A C 1
ATOM 810 O O . GLY A 1 111 ? -3.159 5.403 -10.210 1.00 84.12 111 GLY A O 1
ATOM 811 N N . SER A 1 112 ? -2.554 3.586 -11.388 1.00 88.56 112 SER A N 1
ATOM 812 C CA . SER A 1 112 ? -2.753 2.633 -10.292 1.00 88.56 112 SER A CA 1
ATOM 813 C C . SER A 1 112 ? -1.544 1.735 -10.075 1.00 88.56 112 SER A C 1
ATOM 815 O O . SER A 1 112 ? -0.965 1.218 -11.026 1.00 88.56 112 SER A O 1
ATOM 817 N N . ILE A 1 113 ? -1.222 1.451 -8.821 1.00 90.69 113 ILE A N 1
ATOM 818 C CA . ILE A 1 113 ? -0.383 0.311 -8.463 1.00 90.69 113 ILE A CA 1
ATOM 819 C C . ILE A 1 113 ? -1.193 -0.626 -7.578 1.00 90.69 113 ILE A C 1
ATOM 821 O O . ILE A 1 113 ? -1.859 -0.191 -6.638 1.00 90.69 113 ILE A O 1
ATOM 825 N N . THR A 1 114 ? -1.124 -1.920 -7.865 1.00 92.81 114 THR A N 1
ATOM 826 C CA . THR A 1 114 ? -1.742 -2.961 -7.049 1.00 92.81 114 THR A CA 1
ATOM 827 C C . THR A 1 114 ? -0.755 -4.088 -6.808 1.00 92.81 114 THR A C 1
ATOM 829 O O . THR A 1 114 ? -0.267 -4.717 -7.746 1.00 92.81 114 THR A O 1
ATOM 832 N N . LEU A 1 115 ? -0.466 -4.351 -5.541 1.00 93.56 115 LEU A N 1
ATOM 833 C CA . LEU A 1 115 ? 0.336 -5.484 -5.115 1.00 93.56 115 LEU A CA 1
ATOM 834 C C . LEU A 1 115 ? -0.618 -6.552 -4.593 1.00 93.56 115 LEU A C 1
ATOM 836 O O . LEU A 1 115 ? -1.386 -6.296 -3.673 1.00 93.56 115 LEU A O 1
ATOM 840 N N . TYR A 1 116 ? -0.574 -7.738 -5.184 1.00 92.69 116 TYR A N 1
ATOM 841 C CA . TYR A 1 116 ? -1.304 -8.913 -4.715 1.00 92.69 116 TYR A CA 1
ATOM 842 C C . TYR A 1 116 ? -0.426 -9.743 -3.774 1.00 92.69 116 TYR A C 1
ATOM 844 O O . TYR A 1 116 ? 0.778 -9.490 -3.666 1.00 92.69 116 TYR A O 1
ATOM 852 N N . ALA A 1 117 ? -1.006 -10.760 -3.131 1.00 90.31 117 ALA A N 1
ATOM 853 C CA . ALA A 1 117 ? -0.314 -11.628 -2.177 1.00 90.31 117 ALA A CA 1
ATOM 854 C C . ALA A 1 117 ? 1.101 -12.040 -2.603 1.00 90.31 117 ALA A C 1
ATOM 856 O O . ALA A 1 117 ? 1.357 -12.390 -3.761 1.00 90.31 117 ALA A O 1
ATOM 857 N N . GLY A 1 118 ? 2.013 -12.010 -1.629 1.00 88.75 118 GLY A N 1
ATOM 858 C CA . GLY A 1 118 ? 3.421 -12.360 -1.810 1.00 88.75 118 GLY A CA 1
ATOM 859 C C . GLY A 1 118 ? 4.236 -11.352 -2.621 1.00 88.75 118 GLY A C 1
ATOM 860 O O . GLY A 1 118 ? 5.406 -11.610 -2.887 1.00 88.75 118 GLY A O 1
ATOM 861 N N . SER A 1 119 ? 3.649 -10.226 -3.037 1.00 92.56 119 SER A N 1
ATOM 862 C CA . SER A 1 119 ? 4.373 -9.214 -3.806 1.00 92.56 119 SER A CA 1
ATOM 863 C C . SER A 1 119 ? 5.086 -8.209 -2.916 1.00 92.56 119 SER A C 1
ATOM 865 O O . SER A 1 119 ? 4.571 -7.806 -1.875 1.00 92.56 119 SER A O 1
ATOM 867 N N . VAL A 1 120 ? 6.247 -7.758 -3.379 1.00 91.69 120 VAL A N 1
ATOM 868 C CA . VAL A 1 120 ? 7.083 -6.771 -2.696 1.00 91.69 120 VAL A CA 1
ATOM 869 C C . VAL A 1 120 ? 7.423 -5.657 -3.677 1.00 91.69 120 VAL A C 1
ATOM 871 O O . VAL A 1 120 ? 7.890 -5.932 -4.784 1.00 91.69 120 VAL A O 1
ATOM 874 N N . LEU A 1 121 ? 7.191 -4.410 -3.276 1.00 91.19 121 LEU A N 1
ATOM 875 C CA . LEU A 1 121 ? 7.730 -3.239 -3.962 1.00 91.19 121 LEU A CA 1
ATOM 876 C C . LEU A 1 121 ? 8.784 -2.594 -3.065 1.00 91.19 121 LEU A C 1
ATOM 878 O O . LEU A 1 121 ? 8.445 -2.055 -2.015 1.00 91.19 121 LEU A O 1
ATOM 882 N N . ASP A 1 122 ? 10.035 -2.640 -3.503 1.00 90.56 122 ASP A N 1
ATOM 883 C CA . ASP A 1 122 ? 11.139 -1.884 -2.922 1.00 90.56 122 ASP A CA 1
ATOM 884 C C . ASP A 1 122 ? 11.362 -0.626 -3.757 1.00 90.56 122 ASP A C 1
ATOM 886 O O . ASP A 1 122 ? 11.487 -0.698 -4.983 1.00 90.56 122 ASP A O 1
ATOM 890 N N . THR A 1 123 ? 11.422 0.533 -3.116 1.00 87.75 123 THR A N 1
ATOM 891 C CA . THR A 1 123 ? 11.659 1.797 -3.803 1.00 87.75 123 THR A CA 1
ATOM 892 C C . THR A 1 123 ? 12.383 2.817 -2.942 1.00 87.75 123 THR A C 1
ATOM 894 O O . THR A 1 123 ? 12.468 2.636 -1.735 1.00 87.75 123 THR A O 1
ATOM 897 N N . ASP A 1 124 ? 12.905 3.889 -3.539 1.00 85.44 124 ASP A N 1
ATOM 898 C CA . ASP A 1 124 ? 13.464 5.000 -2.767 1.00 85.44 124 ASP A CA 1
ATOM 899 C C . ASP A 1 124 ? 12.337 5.916 -2.284 1.00 85.44 124 ASP A C 1
ATOM 901 O O . ASP A 1 124 ? 12.155 6.122 -1.083 1.00 85.44 124 ASP A O 1
ATOM 905 N N . ILE A 1 125 ? 11.554 6.446 -3.231 1.00 84.88 125 ILE A N 1
ATOM 906 C CA . ILE A 1 125 ? 10.510 7.427 -2.951 1.00 84.88 125 ILE A CA 1
ATOM 907 C C . ILE A 1 125 ? 9.205 7.044 -3.649 1.00 84.88 125 ILE A C 1
ATOM 909 O O . ILE A 1 125 ? 9.134 6.966 -4.878 1.00 84.88 125 ILE A O 1
ATOM 913 N N . LEU A 1 126 ? 8.132 6.926 -2.869 1.00 86.94 126 LEU A N 1
ATOM 914 C CA . LEU A 1 126 ? 6.777 6.687 -3.351 1.00 86.94 126 LEU A CA 1
ATOM 915 C C . LEU A 1 126 ? 5.868 7.882 -3.033 1.00 86.94 126 LEU A C 1
ATOM 917 O O . LEU A 1 126 ? 5.659 8.221 -1.871 1.00 86.94 126 LEU A O 1
ATOM 921 N N . GLN A 1 127 ? 5.273 8.491 -4.059 1.00 86.19 127 GLN A N 1
ATOM 922 C CA . GLN A 1 127 ? 4.289 9.565 -3.913 1.00 86.19 127 GLN A CA 1
ATOM 923 C C . GLN A 1 127 ? 2.960 9.195 -4.578 1.00 86.19 127 GLN A C 1
ATOM 925 O O . GLN A 1 127 ? 2.870 9.056 -5.798 1.00 86.19 127 GLN A O 1
ATOM 930 N N . VAL A 1 128 ? 1.892 9.117 -3.791 1.00 83.69 128 VAL A N 1
ATOM 931 C CA . VAL A 1 128 ? 0.517 8.934 -4.270 1.00 83.69 128 VAL A CA 1
ATOM 932 C C . VAL A 1 128 ? -0.127 10.320 -4.381 1.00 83.69 128 VAL A C 1
ATOM 934 O O . VAL A 1 128 ? -0.445 10.937 -3.362 1.00 83.69 128 VAL A O 1
ATOM 937 N N . SER A 1 129 ? -0.241 10.857 -5.605 1.00 72.75 129 SER A N 1
ATOM 938 C CA . SER A 1 129 ? -0.481 12.290 -5.848 1.00 72.75 129 SER A CA 1
ATOM 939 C C . SER A 1 129 ? -1.601 12.611 -6.855 1.00 72.75 129 SER A C 1
ATOM 941 O O . SER A 1 129 ? -2.189 11.736 -7.485 1.00 72.75 129 SER A O 1
ATOM 943 N N . GLU A 1 130 ? -1.923 13.907 -6.928 1.00 54.19 130 GLU A N 1
ATOM 944 C CA . GLU A 1 130 ? -3.277 14.442 -7.067 1.00 54.19 130 GLU A CA 1
ATOM 945 C C . GLU A 1 130 ? -3.857 14.504 -8.474 1.00 54.19 130 GLU A C 1
ATOM 947 O O . GLU A 1 130 ? -5.001 14.115 -8.629 1.00 54.19 130 GLU A O 1
ATOM 952 N N . TYR A 1 131 ? -3.147 14.906 -9.528 1.00 61.22 131 TYR A N 1
ATOM 953 C CA . TYR A 1 131 ? -3.804 15.160 -10.822 1.00 61.22 131 TYR A CA 1
ATOM 954 C C . TYR A 1 131 ? -4.274 13.869 -11.527 1.00 61.22 131 TYR A C 1
ATOM 956 O O . TYR A 1 131 ? -3.633 13.343 -12.437 1.00 61.22 131 TYR A O 1
ATOM 964 N N . GLY A 1 132 ? -5.448 13.384 -11.119 1.00 61.78 132 GLY A N 1
ATOM 965 C CA . GLY A 1 132 ? -6.139 12.218 -11.658 1.00 61.78 132 GLY A CA 1
ATOM 966 C C . GLY A 1 132 ? -6.550 11.152 -10.634 1.00 61.78 132 GLY A C 1
ATOM 967 O O . GLY A 1 132 ? -7.099 10.142 -11.064 1.00 61.78 132 GLY A O 1
ATOM 968 N N . GLY A 1 133 ? -6.308 11.332 -9.326 1.00 71.69 133 GLY A N 1
ATOM 969 C CA . GLY A 1 133 ? -6.747 10.369 -8.299 1.00 71.69 133 GLY A CA 1
ATOM 970 C C . GLY A 1 133 ? -5.953 9.058 -8.292 1.00 71.69 133 GLY A C 1
ATOM 971 O O . GLY A 1 133 ? -6.531 7.970 -8.365 1.00 71.69 133 GLY A O 1
ATOM 972 N N . GLY A 1 134 ? -4.619 9.156 -8.237 1.00 82.94 134 GLY A N 1
ATOM 973 C CA . GLY A 1 134 ? -3.746 7.982 -8.195 1.00 82.94 134 GLY A CA 1
ATOM 974 C C . GLY A 1 134 ? -4.121 7.015 -7.064 1.00 82.94 134 GLY A C 1
ATOM 975 O O . GLY A 1 134 ? -4.430 7.439 -5.948 1.00 82.94 134 GLY A O 1
ATOM 976 N N . THR A 1 135 ? -4.100 5.712 -7.353 1.00 86.81 135 THR A N 1
ATOM 977 C CA . THR A 1 135 ? -4.455 4.666 -6.379 1.00 86.81 135 THR A CA 1
ATOM 978 C C . THR A 1 135 ? -3.274 3.739 -6.117 1.00 86.81 135 THR A C 1
ATOM 980 O O . THR A 1 135 ? -2.755 3.115 -7.040 1.00 86.81 135 THR A O 1
ATOM 983 N N . PHE A 1 136 ? -2.886 3.594 -4.852 1.00 90.12 136 PHE A N 1
ATOM 984 C CA . PHE A 1 136 ? -1.934 2.579 -4.403 1.00 90.12 136 PHE A CA 1
ATOM 985 C C . PHE A 1 136 ? -2.676 1.530 -3.578 1.00 90.12 136 PHE A C 1
ATOM 987 O O . PHE A 1 136 ? -3.359 1.875 -2.617 1.00 90.12 136 PHE A O 1
ATOM 994 N N . SER A 1 137 ? -2.592 0.262 -3.976 1.00 90.56 137 SER A N 1
ATOM 995 C CA . SER A 1 137 ? -3.289 -0.844 -3.319 1.00 90.56 137 SER A CA 1
ATOM 996 C C . SER A 1 137 ? -2.308 -1.916 -2.862 1.00 90.56 137 SER A C 1
ATOM 998 O O . SER A 1 137 ? -1.613 -2.502 -3.691 1.00 90.56 137 SER A O 1
ATOM 1000 N N . LEU A 1 138 ? -2.291 -2.196 -1.562 1.00 88.94 138 LEU A N 1
ATOM 1001 C CA . LEU A 1 138 ? -1.626 -3.356 -0.974 1.00 88.94 138 LEU A CA 1
ATOM 1002 C C . LEU A 1 138 ? -2.697 -4.379 -0.634 1.00 88.94 138 LEU A C 1
ATOM 1004 O O . LEU A 1 138 ? -3.553 -4.117 0.211 1.00 88.94 138 LEU A O 1
ATOM 1008 N N . LEU A 1 139 ? -2.682 -5.513 -1.323 1.00 88.94 139 LEU A N 1
ATOM 1009 C CA . LEU A 1 139 ? -3.634 -6.586 -1.108 1.00 88.94 139 LEU A CA 1
ATOM 1010 C C . LEU A 1 139 ? -2.961 -7.783 -0.438 1.00 88.94 139 LEU A C 1
ATOM 1012 O O . LEU A 1 139 ? -1.839 -8.162 -0.790 1.00 88.94 139 LEU A O 1
ATOM 1016 N N . GLU A 1 140 ? -3.679 -8.397 0.495 1.00 84.69 140 GLU A N 1
ATOM 1017 C CA . GLU A 1 140 ? -3.273 -9.601 1.213 1.00 84.69 140 GLU A CA 1
ATOM 1018 C C . GLU A 1 140 ? -1.899 -9.450 1.902 1.00 84.69 140 GLU A C 1
ATOM 1020 O O . GLU A 1 140 ? -1.663 -8.505 2.650 1.00 84.69 140 GLU A O 1
ATOM 1025 N N . SER A 1 141 ? -0.974 -10.385 1.673 1.00 83.44 141 SER A N 1
ATOM 1026 C CA . SER A 1 141 ? 0.367 -10.409 2.270 1.00 83.44 141 SER A CA 1
ATOM 1027 C C . SER A 1 141 ? 1.419 -9.611 1.487 1.00 83.44 141 SER A C 1
ATOM 1029 O O . SER A 1 141 ? 2.597 -9.969 1.509 1.00 83.44 141 SER A O 1
ATOM 1031 N N . SER A 1 142 ? 1.017 -8.574 0.748 1.00 87.88 142 SER A N 1
ATOM 1032 C CA . SER A 1 142 ? 1.964 -7.707 0.037 1.00 87.88 142 SER A CA 1
ATOM 1033 C C . SER A 1 142 ? 2.576 -6.633 0.932 1.00 87.88 142 SER A C 1
ATOM 1035 O O . SER A 1 142 ? 1.991 -6.230 1.938 1.00 87.88 142 SER A O 1
ATOM 1037 N N . THR A 1 143 ? 3.764 -6.161 0.554 1.00 88.44 143 THR A N 1
ATOM 1038 C CA . THR A 1 143 ? 4.511 -5.161 1.326 1.00 88.44 143 THR A CA 1
ATOM 1039 C C . THR A 1 143 ? 5.131 -4.092 0.434 1.00 88.44 143 THR A C 1
ATOM 1041 O O . THR A 1 143 ? 5.620 -4.380 -0.662 1.00 88.44 143 THR A O 1
ATOM 1044 N N . LEU A 1 144 ? 5.165 -2.865 0.946 1.00 90.12 144 LEU A N 1
ATOM 1045 C CA . LEU A 1 144 ? 5.919 -1.745 0.396 1.00 90.12 144 LEU A CA 1
ATOM 1046 C C . LEU A 1 144 ? 7.089 -1.409 1.320 1.00 90.12 144 LEU A C 1
ATOM 1048 O O . LEU A 1 144 ? 6.904 -1.224 2.522 1.00 90.12 144 LEU A O 1
ATOM 1052 N N . HIS A 1 145 ? 8.263 -1.225 0.735 1.00 90.50 145 HIS A N 1
ATOM 1053 C CA . HIS A 1 145 ? 9.424 -0.670 1.408 1.00 90.50 145 HIS A CA 1
ATOM 1054 C C . HIS A 1 145 ? 9.938 0.534 0.612 1.00 90.50 145 HIS A C 1
ATOM 1056 O O . HIS A 1 145 ? 10.357 0.393 -0.533 1.00 90.50 145 HIS A O 1
ATOM 1062 N N . ALA A 1 146 ? 9.862 1.723 1.207 1.00 88.81 146 ALA A N 1
ATOM 1063 C CA . ALA A 1 146 ? 10.341 2.977 0.637 1.00 88.81 146 ALA A CA 1
ATOM 1064 C C . ALA A 1 146 ? 11.564 3.468 1.429 1.00 88.81 146 ALA A C 1
ATOM 1066 O O . ALA A 1 146 ? 11.420 4.033 2.504 1.00 88.81 146 ALA A O 1
ATOM 1067 N N . SER A 1 147 ? 12.784 3.259 0.944 1.00 86.88 147 SER A N 1
ATOM 1068 C CA . SER A 1 147 ? 13.990 3.498 1.749 1.00 86.88 147 SER A CA 1
ATOM 1069 C C . SER A 1 147 ? 14.249 4.962 2.120 1.00 86.88 147 SER A C 1
ATOM 1071 O O . SER A 1 147 ? 15.084 5.210 2.984 1.00 86.88 147 SER A O 1
ATOM 1073 N N . ASP A 1 148 ? 13.574 5.916 1.478 1.00 87.19 148 ASP A N 1
ATOM 1074 C CA . ASP A 1 148 ? 13.649 7.344 1.800 1.00 87.19 148 ASP A CA 1
ATOM 1075 C C . ASP A 1 148 ? 12.261 7.885 2.172 1.00 87.19 148 ASP A C 1
ATOM 1077 O O . ASP A 1 148 ? 12.008 8.250 3.318 1.00 87.19 148 ASP A O 1
ATOM 1081 N N . TYR A 1 149 ? 11.309 7.901 1.237 1.00 86.94 149 TYR A N 1
ATOM 1082 C CA . TYR A 1 149 ? 10.120 8.729 1.438 1.00 86.94 149 TYR A CA 1
ATOM 1083 C C . TYR A 1 149 ? 8.817 8.112 0.927 1.00 86.94 149 TYR A C 1
ATOM 1085 O O . TYR A 1 149 ? 8.701 7.742 -0.237 1.00 86.94 149 TYR A O 1
ATOM 1093 N N . PHE A 1 150 ? 7.798 8.069 1.786 1.00 89.69 150 PHE A N 1
ATOM 1094 C CA . PHE A 1 150 ? 6.415 7.764 1.424 1.00 89.69 150 PHE A CA 1
ATOM 1095 C C . PHE A 1 150 ? 5.530 9.002 1.614 1.00 89.69 150 PHE A C 1
ATOM 1097 O O . PHE A 1 150 ? 5.474 9.594 2.693 1.00 89.69 150 PHE A O 1
ATOM 1104 N N . GLN A 1 151 ? 4.797 9.387 0.572 1.00 89.31 151 GLN A N 1
ATOM 1105 C CA . GLN A 1 151 ? 3.867 10.511 0.616 1.00 89.31 151 GLN A CA 1
ATOM 1106 C C . GLN A 1 151 ? 2.511 10.140 0.036 1.00 89.31 151 GLN A C 1
ATOM 1108 O O . GLN A 1 151 ? 2.414 9.627 -1.079 1.00 89.31 151 GLN A O 1
ATOM 1113 N N . GLN A 1 152 ? 1.454 10.519 0.745 1.00 86.81 152 GLN A N 1
ATOM 1114 C CA . GLN A 1 152 ? 0.096 10.544 0.214 1.00 86.81 152 GLN A CA 1
ATOM 1115 C C . GLN A 1 152 ? -0.434 11.977 0.239 1.00 86.81 152 GLN A C 1
ATOM 1117 O O . GLN A 1 152 ? -0.398 12.633 1.277 1.00 86.81 152 GLN A O 1
ATOM 1122 N N . ASN A 1 153 ? -0.925 12.462 -0.901 1.00 85.88 153 ASN A N 1
ATOM 1123 C CA . ASN A 1 153 ? -1.531 13.791 -1.029 1.00 85.88 153 ASN A CA 1
ATOM 1124 C C . ASN A 1 153 ? -3.063 13.747 -0.929 1.00 85.88 153 ASN A C 1
ATOM 1126 O O . ASN A 1 153 ? -3.654 12.674 -0.791 1.00 85.88 153 ASN A O 1
ATOM 1130 N N . GLN A 1 154 ? -3.715 14.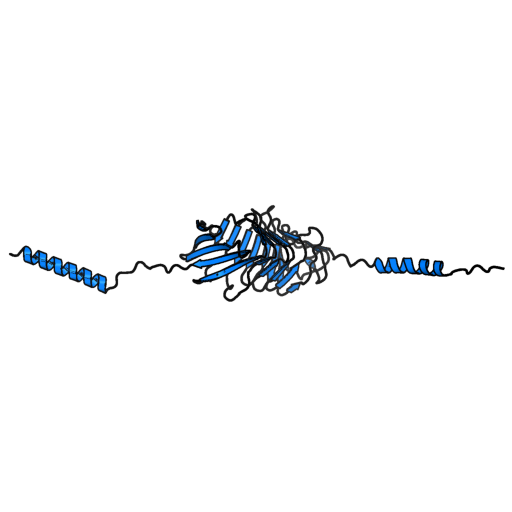910 -1.009 1.00 83.94 154 GLN A N 1
ATOM 1131 C CA . GLN A 1 154 ? -5.120 15.096 -0.649 1.00 83.94 154 GLN A CA 1
ATOM 1132 C C . GLN A 1 154 ? -6.091 14.282 -1.509 1.00 83.94 154 GLN A C 1
ATOM 1134 O O . GLN A 1 154 ? -7.153 13.888 -1.031 1.00 83.94 154 GLN A O 1
ATOM 1139 N N . GLU A 1 155 ? -5.732 14.012 -2.760 1.00 83.00 155 GLU A N 1
ATOM 1140 C CA . GLU A 1 155 ? -6.559 13.253 -3.707 1.00 83.00 155 GLU A CA 1
ATOM 1141 C C . GLU A 1 155 ? -6.077 11.802 -3.888 1.00 83.00 155 GLU A C 1
ATOM 1143 O O . GLU A 1 155 ? -6.688 11.027 -4.624 1.00 83.00 155 GLU A O 1
ATOM 1148 N N . GLY A 1 156 ? -4.988 11.413 -3.216 1.00 82.81 156 GLY A N 1
ATOM 1149 C CA . GLY A 1 156 ? -4.449 10.059 -3.284 1.00 82.81 156 GLY A CA 1
ATOM 1150 C C . GLY A 1 156 ? -5.331 9.054 -2.543 1.00 82.81 156 GLY A C 1
ATOM 1151 O O . GLY A 1 156 ? -5.799 9.322 -1.429 1.00 82.81 156 GLY A O 1
ATOM 1152 N N . ILE A 1 157 ? -5.519 7.871 -3.131 1.00 86.06 157 ILE A N 1
ATOM 1153 C CA . ILE A 1 157 ? -6.227 6.755 -2.494 1.00 86.06 157 ILE A CA 1
ATOM 1154 C C . ILE A 1 157 ? -5.220 5.663 -2.139 1.00 86.06 157 ILE A C 1
ATOM 1156 O O . ILE A 1 157 ? -4.594 5.067 -3.015 1.00 86.06 157 ILE A O 1
ATOM 1160 N N . LEU A 1 158 ? -5.117 5.369 -0.847 1.00 88.75 158 LEU A N 1
ATOM 1161 C CA . LEU A 1 158 ? -4.409 4.209 -0.325 1.00 88.75 158 LEU A CA 1
ATOM 1162 C C . LEU A 1 158 ? -5.436 3.128 0.002 1.00 88.75 158 LEU A C 1
ATOM 1164 O O . LEU A 1 158 ? -6.284 3.333 0.867 1.00 88.75 158 LEU A O 1
ATOM 1168 N N . THR A 1 159 ? -5.378 1.989 -0.680 1.00 88.12 159 THR A N 1
ATOM 1169 C CA . THR A 1 159 ? -6.228 0.830 -0.390 1.00 88.12 159 THR A CA 1
ATOM 1170 C C . THR A 1 159 ? -5.407 -0.275 0.260 1.00 88.12 159 THR A C 1
ATOM 1172 O O . THR A 1 159 ? -4.388 -0.685 -0.284 1.00 88.12 159 THR A O 1
ATOM 1175 N N . LEU A 1 160 ? -5.856 -0.774 1.407 1.00 86.75 160 LEU A N 1
ATOM 1176 C CA . LEU A 1 160 ? -5.234 -1.892 2.109 1.00 86.75 160 LEU A CA 1
ATOM 1177 C C . LEU A 1 160 ? -6.258 -3.023 2.247 1.00 86.75 160 LEU A C 1
ATOM 1179 O O . LEU A 1 160 ? -7.343 -2.818 2.797 1.00 86.75 160 LEU A O 1
ATOM 1183 N N . ASP A 1 161 ? -5.925 -4.216 1.765 1.00 85.75 161 ASP A N 1
ATOM 1184 C CA . ASP A 1 161 ? -6.651 -5.438 2.101 1.00 85.75 161 ASP A CA 1
ATOM 1185 C C . ASP A 1 161 ? -5.892 -6.198 3.177 1.00 85.75 161 ASP A C 1
ATOM 1187 O O . ASP A 1 161 ? -4.825 -6.754 2.937 1.00 85.75 161 ASP A O 1
ATOM 1191 N N . LEU A 1 162 ? -6.472 -6.233 4.371 1.00 79.12 162 LEU A N 1
ATOM 1192 C CA . LEU A 1 162 ? -5.874 -6.884 5.530 1.00 79.12 162 LEU A CA 1
ATOM 1193 C C . LEU A 1 162 ? -6.232 -8.378 5.601 1.00 79.12 162 LEU A C 1
ATOM 1195 O O . LEU A 1 162 ? -5.961 -9.051 6.603 1.00 79.12 162 LEU A O 1
ATOM 1199 N N . THR A 1 163 ? -6.853 -8.918 4.550 1.00 77.31 163 THR A N 1
ATOM 1200 C CA . THR A 1 163 ? -7.167 -10.341 4.439 1.00 77.31 163 THR A CA 1
ATOM 1201 C C . THR A 1 163 ? -5.884 -11.167 4.460 1.00 77.31 163 THR A C 1
ATOM 1203 O O . THR A 1 163 ? -5.016 -11.028 3.611 1.00 77.31 163 THR A O 1
ATOM 1206 N N . GLY A 1 164 ? -5.741 -12.045 5.455 1.00 67.12 164 GLY A N 1
ATOM 1207 C CA . GLY A 1 164 ? -4.568 -12.918 5.565 1.00 67.12 164 GLY A CA 1
ATOM 1208 C C . GLY A 1 164 ? -3.334 -12.299 6.233 1.00 67.12 164 GLY A C 1
ATOM 1209 O O . GLY A 1 164 ? -2.321 -12.985 6.329 1.00 67.12 164 GLY A O 1
ATOM 1210 N N . TRP A 1 165 ? -3.405 -11.073 6.771 1.00 70.50 165 TRP A N 1
ATOM 1211 C CA . TRP A 1 165 ? -2.259 -10.457 7.466 1.00 70.50 165 TRP A CA 1
ATOM 1212 C C . TRP A 1 165 ? -1.899 -11.131 8.806 1.00 70.50 165 TRP A C 1
ATOM 1214 O O . TRP A 1 165 ? -0.807 -10.942 9.345 1.00 70.50 165 TRP A O 1
ATOM 1224 N N . ARG A 1 166 ? -2.789 -11.967 9.358 1.00 65.88 166 ARG A N 1
ATOM 1225 C CA . ARG A 1 166 ? -2.542 -12.661 10.629 1.00 65.88 166 ARG A CA 1
ATOM 1226 C C . ARG A 1 166 ? -1.212 -13.414 10.632 1.00 65.88 166 ARG A C 1
ATOM 1228 O O . ARG A 1 166 ? -0.999 -14.324 9.837 1.00 65.88 166 ARG A O 1
ATOM 1235 N N . GLY A 1 167 ? -0.377 -13.092 11.618 1.00 60.00 167 GLY A N 1
ATOM 1236 C CA . GLY A 1 167 ? 0.910 -13.749 11.844 1.00 60.00 167 GLY A CA 1
ATOM 1237 C C . GLY A 1 167 ? 2.102 -13.048 11.193 1.00 60.00 167 GLY A C 1
ATOM 1238 O O . GLY A 1 167 ? 3.230 -13.478 11.426 1.00 60.00 167 GLY A O 1
ATOM 1239 N N . SER A 1 168 ? 1.886 -11.966 10.438 1.00 63.22 168 SER A N 1
ATOM 1240 C CA . SER A 1 168 ? 2.967 -11.059 10.059 1.00 63.22 168 SER A CA 1
ATOM 1241 C C . SER A 1 168 ? 3.284 -10.126 11.227 1.00 63.22 168 SER A C 1
ATOM 1243 O O . SER A 1 168 ? 2.397 -9.479 11.772 1.00 63.22 168 SER A O 1
ATOM 1245 N N . THR A 1 169 ? 4.550 -10.054 11.634 1.00 65.12 169 THR A N 1
ATOM 1246 C CA . THR A 1 169 ? 5.032 -9.021 12.568 1.00 65.12 169 THR A CA 1
ATOM 1247 C C . THR A 1 169 ? 5.546 -7.782 11.837 1.00 65.12 169 THR A C 1
ATOM 1249 O O . THR A 1 169 ? 6.026 -6.858 12.485 1.00 65.12 169 THR A O 1
ATOM 1252 N N . ALA A 1 170 ? 5.520 -7.785 10.502 1.00 71.56 170 ALA A N 1
ATOM 1253 C CA . ALA A 1 170 ? 6.049 -6.710 9.676 1.00 71.56 170 ALA A CA 1
ATOM 1254 C C . ALA A 1 170 ? 4.955 -5.693 9.334 1.00 71.56 170 ALA A C 1
ATOM 1256 O O . ALA A 1 170 ? 3.817 -6.078 9.042 1.00 71.56 170 ALA A O 1
ATOM 1257 N N . ALA A 1 171 ? 5.320 -4.411 9.341 1.00 78.81 171 ALA A N 1
ATOM 1258 C CA . ALA A 1 171 ? 4.474 -3.344 8.823 1.00 78.81 171 ALA A CA 1
ATOM 1259 C C . ALA A 1 171 ? 4.158 -3.577 7.335 1.00 78.81 171 ALA A C 1
ATOM 1261 O O . ALA A 1 171 ? 4.966 -4.152 6.604 1.00 78.81 171 ALA A O 1
ATOM 1262 N N . LEU A 1 172 ? 2.978 -3.142 6.881 1.00 85.75 172 LEU A N 1
ATOM 1263 C CA . LEU A 1 172 ? 2.615 -3.235 5.458 1.00 85.75 172 LEU A CA 1
ATOM 1264 C C . LEU A 1 172 ? 3.421 -2.248 4.610 1.00 85.75 172 LEU A C 1
ATOM 1266 O O . LEU A 1 172 ? 3.740 -2.531 3.454 1.00 85.75 172 LEU A O 1
ATOM 1270 N N . ILE A 1 173 ? 3.717 -1.088 5.190 1.00 88.06 17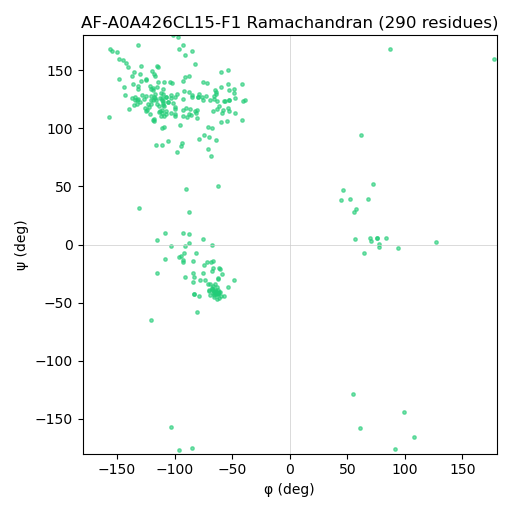3 ILE A N 1
ATOM 1271 C CA . ILE A 1 173 ? 4.521 -0.030 4.598 1.00 88.06 173 ILE A CA 1
ATOM 1272 C C . ILE A 1 173 ? 5.637 0.306 5.580 1.00 88.06 173 ILE A C 1
ATOM 1274 O O . ILE A 1 173 ? 5.364 0.656 6.727 1.00 88.06 173 ILE A O 1
ATOM 1278 N N . THR A 1 174 ? 6.878 0.248 5.116 1.00 89.88 174 THR A N 1
ATOM 1279 C CA . THR A 1 174 ? 8.036 0.766 5.850 1.00 89.88 174 THR A CA 1
ATOM 1280 C C . THR A 1 174 ? 8.658 1.894 5.045 1.00 89.88 174 THR A C 1
ATOM 1282 O O . THR A 1 174 ? 8.914 1.711 3.854 1.00 89.88 174 THR A O 1
ATOM 1285 N N . ALA A 1 175 ? 8.901 3.044 5.674 1.00 89.19 175 ALA A N 1
ATOM 1286 C CA . ALA A 1 175 ? 9.559 4.178 5.033 1.00 89.19 175 ALA A CA 1
ATOM 1287 C C . ALA A 1 175 ? 10.541 4.904 5.960 1.00 89.19 175 ALA A C 1
ATOM 1289 O O . ALA A 1 175 ? 10.330 4.910 7.162 1.00 89.19 175 ALA A O 1
ATOM 1290 N N . ASP A 1 176 ? 11.585 5.572 5.461 1.00 89.06 176 ASP A N 1
ATOM 1291 C CA . ASP A 1 176 ? 12.403 6.416 6.358 1.00 89.06 176 ASP A CA 1
ATOM 1292 C C . ASP A 1 176 ? 11.610 7.652 6.822 1.00 89.06 176 ASP A C 1
ATOM 1294 O O . ASP A 1 176 ? 11.543 7.965 8.011 1.00 89.06 176 ASP A O 1
ATOM 1298 N N . SER A 1 177 ? 10.892 8.297 5.909 1.00 89.12 177 SER A N 1
ATOM 1299 C CA . SER A 1 177 ? 10.042 9.446 6.199 1.00 89.12 177 SER A CA 1
ATOM 1300 C C . SER A 1 177 ? 8.657 9.287 5.580 1.00 89.12 177 SER A C 1
ATOM 1302 O O . SER A 1 177 ? 8.510 8.875 4.431 1.00 89.12 177 SER A O 1
ATOM 1304 N N . THR A 1 178 ? 7.623 9.632 6.347 1.00 88.44 178 THR A N 1
ATOM 1305 C CA . THR A 1 178 ? 6.225 9.611 5.912 1.00 88.44 178 THR A CA 1
ATOM 1306 C C . THR A 1 178 ? 5.608 11.007 5.975 1.00 88.44 178 THR A C 1
ATOM 1308 O O . THR A 1 178 ? 5.713 11.710 6.984 1.00 88.44 178 THR A O 1
ATOM 1311 N N . LEU A 1 179 ? 4.910 11.403 4.906 1.00 89.25 179 LEU A N 1
ATOM 1312 C CA . LEU A 1 179 ? 4.044 12.585 4.875 1.00 89.25 179 LEU A CA 1
ATOM 1313 C C . LEU A 1 179 ? 2.634 12.213 4.410 1.00 89.25 179 LEU A C 1
ATOM 1315 O O . LEU A 1 179 ? 2.425 11.841 3.255 1.00 89.25 179 LEU A O 1
ATOM 1319 N N . LEU A 1 180 ? 1.648 12.405 5.283 1.00 87.00 180 LEU A N 1
ATOM 1320 C CA . LEU A 1 180 ? 0.237 12.216 4.946 1.00 87.00 180 LEU A CA 1
ATOM 1321 C C . LEU A 1 180 ? -0.467 13.562 4.809 1.00 87.00 180 LEU A C 1
ATOM 1323 O O . LEU A 1 180 ? -1.044 14.077 5.756 1.00 87.00 180 LEU A O 1
ATOM 1327 N N . ASN A 1 181 ? -0.468 14.136 3.615 1.00 86.25 181 ASN A N 1
ATOM 1328 C CA . ASN A 1 181 ? -1.133 15.405 3.337 1.00 86.25 181 ASN A CA 1
ATOM 1329 C C . ASN A 1 181 ? -2.600 15.204 2.896 1.00 86.25 181 ASN A C 1
ATOM 1331 O O . ASN A 1 181 ? -3.042 15.758 1.892 1.00 86.25 181 ASN A O 1
ATOM 1335 N N . GLY A 1 182 ? -3.359 14.380 3.628 1.00 81.38 182 GLY A N 1
ATOM 1336 C CA . GLY A 1 182 ? -4.771 14.086 3.361 1.00 81.38 182 GLY A CA 1
ATOM 1337 C C . GLY A 1 182 ? -5.026 12.770 2.619 1.00 81.38 182 GLY A C 1
ATOM 1338 O O . GLY A 1 182 ? -4.376 11.762 2.887 1.00 81.38 182 GLY A O 1
ATOM 1339 N N . GLY A 1 183 ? -6.030 12.754 1.737 1.00 84.69 183 GLY A N 1
ATOM 1340 C CA . GLY A 1 183 ? -6.376 11.568 0.953 1.00 84.69 183 GLY A CA 1
ATOM 1341 C C . GLY A 1 183 ? -7.418 10.665 1.597 1.00 84.69 183 GLY A C 1
ATOM 1342 O O . GLY A 1 183 ? -7.988 10.955 2.656 1.00 84.69 183 GLY A O 1
ATOM 1343 N N . THR A 1 184 ? -7.664 9.546 0.919 1.00 85.94 184 THR A N 1
ATOM 1344 C CA . THR A 1 184 ? -8.515 8.462 1.415 1.00 85.94 184 THR A CA 1
ATOM 1345 C C . THR A 1 184 ? -7.659 7.268 1.813 1.00 85.94 184 THR A C 1
ATOM 1347 O O . THR A 1 184 ? -6.896 6.757 0.990 1.00 85.94 184 THR A O 1
ATOM 1350 N N . LEU A 1 185 ? -7.839 6.780 3.039 1.00 88.62 185 LEU A N 1
ATOM 1351 C CA . LEU A 1 185 ? -7.481 5.413 3.405 1.00 88.62 185 LEU A CA 1
ATOM 1352 C C . LEU A 1 185 ? -8.708 4.522 3.212 1.00 88.62 185 LEU A C 1
ATOM 1354 O O . LEU A 1 185 ? -9.770 4.787 3.772 1.00 88.62 185 LEU A O 1
ATOM 1358 N N . ASN A 1 186 ? -8.566 3.461 2.431 1.00 88.69 186 ASN A N 1
ATOM 1359 C CA . ASN A 1 186 ? -9.607 2.487 2.152 1.00 88.69 186 ASN A CA 1
ATOM 1360 C C . ASN A 1 186 ? -9.176 1.103 2.646 1.00 88.69 186 ASN A C 1
ATOM 1362 O O . ASN A 1 186 ? -8.316 0.463 2.051 1.00 88.69 186 ASN A O 1
ATOM 1366 N N . LEU A 1 187 ? -9.779 0.629 3.728 1.00 85.69 187 LEU A N 1
ATOM 1367 C CA . LEU A 1 187 ? -9.559 -0.711 4.260 1.00 85.69 187 LEU A CA 1
ATOM 1368 C C . LEU A 1 187 ? -10.616 -1.650 3.664 1.00 85.69 187 LEU A C 1
ATOM 1370 O O . LEU A 1 187 ? -11.811 -1.467 3.905 1.00 85.69 187 LEU A O 1
ATOM 1374 N N . LEU A 1 188 ? -10.216 -2.644 2.867 1.00 85.19 188 LEU A N 1
ATOM 1375 C CA . LEU A 1 188 ? -11.184 -3.518 2.187 1.00 85.19 188 LEU A CA 1
ATOM 1376 C C . LEU A 1 188 ? -11.915 -4.446 3.160 1.00 85.19 188 LEU A C 1
ATOM 1378 O O . LEU A 1 188 ? -13.124 -4.628 3.036 1.00 85.19 188 LEU A O 1
ATOM 1382 N N . SER A 1 189 ? -11.201 -4.989 4.144 1.00 79.19 189 SER A N 1
ATOM 1383 C CA . SER A 1 189 ? -11.764 -5.870 5.164 1.00 79.19 189 SER A CA 1
ATOM 1384 C C . SER A 1 189 ? -11.034 -5.712 6.494 1.00 79.19 189 SER A C 1
ATOM 1386 O O . SER A 1 189 ? -9.815 -5.554 6.529 1.00 79.19 189 SER A O 1
ATOM 1388 N N . LEU A 1 190 ? -11.798 -5.787 7.589 1.00 80.62 190 LEU A N 1
ATOM 1389 C CA . LEU A 1 190 ? -11.301 -5.904 8.967 1.00 80.62 190 LEU A CA 1
ATOM 1390 C C . LEU A 1 190 ? -11.700 -7.238 9.613 1.00 80.62 190 LEU A C 1
ATOM 1392 O O . LEU A 1 190 ? -11.429 -7.448 10.793 1.00 80.62 190 LEU A O 1
ATOM 1396 N N . GLU A 1 191 ? -12.347 -8.138 8.864 1.00 74.62 191 GLU A N 1
ATOM 1397 C CA . GLU A 1 191 ? -13.006 -9.349 9.389 1.00 74.62 191 GLU A CA 1
ATOM 1398 C C . GLU A 1 191 ? -12.037 -10.308 10.092 1.00 74.62 191 GLU A C 1
ATOM 1400 O O . GLU A 1 191 ? -12.435 -11.138 10.910 1.00 74.62 191 GLU A O 1
ATOM 1405 N N . ASN A 1 192 ? -10.744 -10.178 9.798 1.00 73.88 192 ASN A N 1
ATOM 1406 C CA . ASN A 1 192 ? -9.706 -11.008 10.381 1.00 73.88 192 ASN A CA 1
ATOM 1407 C C . ASN A 1 192 ? -9.074 -10.423 11.648 1.00 73.88 192 ASN A C 1
ATOM 1409 O O . ASN A 1 192 ? -8.323 -11.156 12.283 1.00 73.88 192 ASN A O 1
ATOM 1413 N N . LEU A 1 193 ? -9.359 -9.188 12.066 1.00 77.31 193 LEU A N 1
ATOM 1414 C CA . LEU A 1 193 ? -8.786 -8.643 13.305 1.00 77.31 193 LEU A CA 1
ATOM 1415 C C . LEU A 1 193 ? -9.529 -9.180 14.543 1.00 77.31 193 LEU A C 1
ATOM 1417 O O . LEU A 1 193 ? -10.758 -9.148 14.609 1.00 77.31 193 LEU A O 1
ATOM 1421 N N . GLN A 1 194 ? -8.788 -9.697 15.523 1.00 80.44 194 GLN A N 1
ATOM 1422 C CA . GLN A 1 194 ? -9.291 -10.127 16.832 1.00 80.44 194 GLN A CA 1
ATOM 1423 C C . GLN A 1 194 ? -9.125 -9.046 17.886 1.00 80.44 194 GLN A C 1
ATOM 1425 O O . GLN A 1 194 ? -8.419 -8.062 17.700 1.00 80.44 194 GLN A O 1
ATOM 1430 N N . GLN A 1 195 ? -9.775 -9.262 19.027 1.00 79.50 195 GLN A N 1
ATOM 1431 C CA . GLN A 1 195 ? -9.529 -8.460 20.211 1.00 79.50 195 GLN A CA 1
ATOM 1432 C C . GLN A 1 195 ? -8.029 -8.448 20.529 1.00 79.50 195 GLN A C 1
ATOM 1434 O O . GLN A 1 195 ? -7.404 -9.506 20.555 1.00 79.50 195 GLN A O 1
ATOM 1439 N N . ASP A 1 196 ? -7.500 -7.254 20.788 1.00 74.62 196 ASP A N 1
ATOM 1440 C CA . ASP A 1 196 ? -6.097 -7.004 21.132 1.00 74.62 196 ASP A CA 1
ATOM 1441 C C . ASP A 1 196 ? -5.101 -7.227 19.974 1.00 74.62 196 ASP A C 1
ATOM 1443 O O . ASP A 1 196 ? -3.892 -7.079 20.174 1.00 74.62 196 ASP A O 1
ATOM 1447 N N . ASP A 1 197 ? -5.579 -7.500 18.751 1.00 78.50 197 ASP A N 1
ATOM 1448 C CA . ASP A 1 197 ? -4.727 -7.434 17.565 1.00 78.50 197 ASP A CA 1
ATOM 1449 C C . ASP A 1 197 ? -4.291 -5.980 17.350 1.00 78.50 197 ASP A C 1
ATOM 1451 O O . ASP A 1 197 ? -5.120 -5.070 17.239 1.00 78.50 197 ASP A O 1
ATOM 1455 N N . ARG A 1 198 ? -2.973 -5.781 17.261 1.00 78.69 198 ARG A N 1
ATOM 1456 C CA . ARG A 1 198 ? -2.345 -4.519 16.873 1.00 78.69 198 ARG A CA 1
ATOM 1457 C C . ARG A 1 198 ? -1.640 -4.717 15.544 1.00 78.69 198 ARG A C 1
ATOM 1459 O O . ARG A 1 198 ? -0.711 -5.516 15.437 1.00 78.69 198 ARG A O 1
ATOM 1466 N N . LEU A 1 199 ? -2.076 -3.962 14.551 1.00 78.25 199 LEU A N 1
ATOM 1467 C CA . LEU A 1 199 ? -1.516 -3.959 13.214 1.00 78.25 199 LEU A CA 1
ATOM 1468 C C . LEU A 1 199 ? -0.802 -2.627 12.967 1.00 78.25 199 LEU A C 1
ATOM 1470 O O . LEU A 1 199 ? -1.416 -1.569 13.083 1.00 78.25 199 LEU A O 1
ATOM 1474 N N . VAL A 1 200 ? 0.480 -2.678 12.604 1.00 82.06 200 VAL A N 1
ATOM 1475 C CA . VAL A 1 200 ? 1.220 -1.504 12.124 1.00 82.06 200 VAL A CA 1
ATOM 1476 C C . VAL A 1 200 ? 0.984 -1.368 10.622 1.00 82.06 200 VAL A C 1
ATOM 1478 O O . VAL A 1 200 ? 1.402 -2.216 9.835 1.00 82.06 200 VAL A O 1
ATOM 1481 N N . LEU A 1 201 ? 0.267 -0.320 10.225 1.00 81.75 201 LEU A N 1
ATOM 1482 C CA . LEU A 1 201 ? -0.023 -0.031 8.822 1.00 81.75 201 LEU A CA 1
ATOM 1483 C C . LEU A 1 201 ? 1.185 0.615 8.142 1.00 81.75 201 LEU A C 1
ATOM 1485 O O . LEU A 1 201 ? 1.528 0.243 7.021 1.00 81.75 201 LEU A O 1
ATOM 1489 N N . ILE A 1 202 ? 1.807 1.571 8.834 1.00 84.94 202 ILE A N 1
ATOM 1490 C CA . ILE A 1 202 ? 2.956 2.344 8.364 1.00 84.94 202 ILE A CA 1
ATOM 1491 C C . ILE A 1 202 ? 3.952 2.450 9.519 1.00 84.94 202 ILE A C 1
ATOM 1493 O O . ILE A 1 202 ? 3.561 2.883 10.602 1.00 84.94 202 ILE A O 1
ATOM 1497 N N . ASP A 1 203 ? 5.195 2.055 9.265 1.00 85.19 203 ASP A N 1
ATOM 1498 C CA . ASP A 1 203 ? 6.357 2.219 10.145 1.00 85.19 203 ASP A CA 1
ATOM 1499 C C . ASP A 1 203 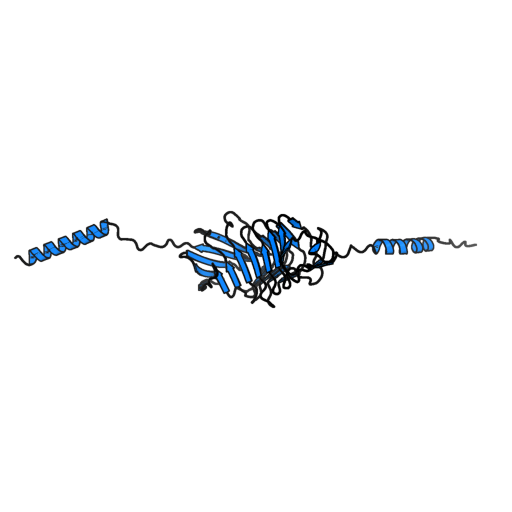? 7.305 3.235 9.500 1.00 85.19 203 ASP A C 1
ATOM 1501 O O . ASP A 1 203 ? 7.644 3.100 8.315 1.00 85.19 203 ASP A O 1
ATOM 1505 N N . SER A 1 204 ? 7.677 4.281 10.243 1.00 83.94 204 SER A N 1
ATOM 1506 C CA . SER A 1 204 ? 8.594 5.298 9.737 1.00 83.94 204 SER A CA 1
ATOM 1507 C C . SER A 1 204 ? 9.586 5.831 10.760 1.00 83.94 204 SER A C 1
ATOM 1509 O O . SER A 1 204 ? 9.327 5.811 11.953 1.00 83.94 204 SER A O 1
ATOM 1511 N N . ASN A 1 205 ? 10.725 6.372 10.315 1.00 83.81 205 ASN A N 1
ATOM 1512 C CA . ASN A 1 205 ? 11.660 7.051 11.225 1.00 83.81 205 ASN A CA 1
ATOM 1513 C C . ASN A 1 205 ? 11.261 8.508 11.488 1.00 83.81 205 ASN A C 1
ATOM 1515 O O . ASN A 1 205 ? 11.582 9.061 12.541 1.00 83.81 205 ASN A O 1
ATOM 1519 N N . THR A 1 206 ? 10.578 9.142 10.533 1.00 84.56 206 THR A N 1
ATOM 1520 C CA . THR A 1 206 ? 10.072 10.513 10.645 1.00 84.56 206 THR A CA 1
ATOM 1521 C C . THR A 1 206 ? 8.631 10.582 10.164 1.00 84.56 206 THR A C 1
ATOM 1523 O O . THR A 1 206 ? 8.351 10.274 9.008 1.00 84.56 206 THR A O 1
ATOM 1526 N N . PHE A 1 207 ? 7.729 11.076 11.010 1.00 82.25 207 PHE A N 1
ATOM 1527 C CA . PHE A 1 207 ? 6.332 11.290 10.641 1.00 82.25 207 PHE A CA 1
ATOM 1528 C C . PHE A 1 207 ? 5.990 12.787 10.610 1.00 82.25 207 PHE A C 1
ATOM 1530 O O . PHE A 1 207 ? 6.031 13.470 11.635 1.00 82.25 207 PHE A O 1
ATOM 1537 N N . ASN A 1 208 ? 5.656 13.319 9.429 1.00 79.00 208 ASN A N 1
ATOM 1538 C CA . ASN A 1 208 ? 5.249 14.715 9.271 1.00 79.00 208 ASN A CA 1
ATOM 1539 C C . ASN A 1 208 ? 3.727 14.875 9.376 1.00 79.00 208 ASN A C 1
ATOM 1541 O O . ASN A 1 208 ? 2.967 14.168 8.717 1.00 79.00 208 ASN A O 1
ATOM 1545 N N . VAL A 1 209 ? 3.322 15.860 10.186 1.00 61.81 209 VAL A N 1
ATOM 1546 C CA . VAL A 1 209 ? 1.942 16.216 10.561 1.00 61.81 209 VAL A CA 1
ATOM 1547 C C . VAL A 1 209 ? 0.960 16.156 9.394 1.00 61.81 209 VAL A C 1
ATOM 1549 O O . VAL A 1 209 ? 0.915 17.046 8.543 1.00 61.81 209 VAL A O 1
ATOM 1552 N N . GLY A 1 210 ? 0.114 15.133 9.429 1.00 66.00 210 GLY A N 1
ATOM 1553 C CA . GLY A 1 210 ? -1.121 15.081 8.676 1.00 66.00 210 GLY A CA 1
ATOM 1554 C C . GLY A 1 210 ? -1.851 13.752 8.863 1.00 66.00 210 GLY A C 1
ATOM 1555 O O . GLY A 1 210 ? -1.291 12.759 9.328 1.00 66.00 210 GLY A O 1
ATOM 1556 N N . HIS A 1 211 ? -3.147 13.776 8.574 1.00 77.38 211 HIS A N 1
ATOM 1557 C CA . HIS A 1 211 ? -4.073 12.670 8.795 1.00 77.38 211 HIS A CA 1
ATOM 1558 C C . HIS A 1 211 ? -4.850 12.407 7.511 1.00 77.38 211 HIS A C 1
ATOM 1560 O O . HIS A 1 211 ? -5.063 13.326 6.712 1.00 77.38 211 HIS A O 1
ATOM 1566 N N . TRP A 1 212 ? -5.318 11.173 7.323 1.00 80.44 212 TRP A N 1
ATOM 1567 C CA . TRP A 1 212 ? -6.271 10.899 6.249 1.00 80.44 212 TRP A CA 1
ATOM 1568 C C . TRP A 1 212 ? -7.535 11.738 6.441 1.00 80.44 212 TRP A C 1
ATOM 1570 O O . TRP A 1 212 ? -8.072 11.828 7.545 1.00 80.44 212 TRP A O 1
ATOM 1580 N N . GLN A 1 213 ? -8.026 12.336 5.353 1.00 80.31 213 GLN A N 1
ATOM 1581 C CA . GLN A 1 213 ? -9.262 13.129 5.378 1.00 80.31 213 GLN A CA 1
ATOM 1582 C C . GLN A 1 213 ? -10.497 12.234 5.389 1.00 80.31 213 GLN A C 1
ATOM 1584 O O . GLN A 1 213 ? -11.532 12.598 5.944 1.00 80.31 213 GLN A O 1
ATOM 1589 N N . THR A 1 214 ? -10.382 11.057 4.777 1.00 84.19 214 THR A N 1
ATOM 1590 C CA . THR A 1 214 ? -11.470 10.095 4.668 1.00 84.19 214 THR A CA 1
ATOM 1591 C C . THR A 1 214 ? -10.958 8.703 5.014 1.00 84.19 214 THR A C 1
ATOM 1593 O O . THR A 1 214 ? -10.000 8.221 4.409 1.00 84.19 214 THR A O 1
ATOM 1596 N N . LEU A 1 215 ? -11.629 8.034 5.953 1.00 89.50 215 LEU A N 1
ATOM 1597 C CA . LEU A 1 215 ? -11.469 6.602 6.193 1.00 89.50 215 LEU A CA 1
ATOM 1598 C C . LEU A 1 215 ? -12.667 5.866 5.592 1.00 89.50 215 LEU A C 1
ATOM 1600 O O . LEU A 1 215 ? -13.811 6.158 5.938 1.00 89.50 215 LEU A O 1
ATOM 1604 N N . LYS A 1 216 ? -12.409 4.883 4.732 1.00 90.38 216 LYS A N 1
ATOM 1605 C CA . LYS A 1 216 ? -13.408 3.930 4.246 1.00 90.38 216 LYS A CA 1
ATOM 1606 C C . LYS A 1 216 ? -13.069 2.534 4.740 1.00 90.38 216 LYS A C 1
ATOM 1608 O O . LYS A 1 216 ? -11.906 2.146 4.736 1.00 90.38 216 LYS A O 1
ATOM 1613 N N . VAL A 1 217 ? -14.087 1.784 5.143 1.00 87.44 217 VAL A N 1
ATOM 1614 C CA . VAL A 1 217 ? -13.974 0.374 5.525 1.00 87.44 217 VAL A CA 1
ATOM 1615 C C . VAL A 1 217 ? -15.066 -0.406 4.806 1.00 87.44 217 VAL A C 1
ATOM 1617 O O . VAL A 1 217 ? -16.231 -0.010 4.863 1.00 87.44 217 VAL A O 1
ATOM 1620 N N . GLY A 1 218 ? -14.699 -1.455 4.065 1.00 85.62 218 GLY A N 1
ATOM 1621 C CA . GLY A 1 218 ? -15.649 -2.213 3.240 1.00 85.62 218 GLY A CA 1
ATOM 1622 C C . GLY A 1 218 ? -16.373 -1.338 2.208 1.00 85.62 218 GLY A C 1
ATOM 1623 O O . GLY A 1 218 ? -17.544 -1.554 1.906 1.00 85.62 218 GLY A O 1
ATOM 1624 N N . GLY A 1 219 ? -15.710 -0.280 1.725 1.00 86.62 219 GLY A N 1
ATOM 1625 C CA . GLY A 1 219 ? -16.294 0.714 0.820 1.00 86.62 219 GLY A CA 1
ATOM 1626 C C . GLY A 1 219 ? -17.215 1.751 1.479 1.00 86.62 219 GLY A C 1
ATOM 1627 O O . GLY A 1 219 ? -17.716 2.633 0.782 1.00 86.62 219 GLY A O 1
ATOM 1628 N N . VAL A 1 220 ? -17.420 1.699 2.800 1.00 88.56 220 VAL A N 1
ATOM 1629 C CA . VAL A 1 220 ? -18.272 2.638 3.548 1.00 88.56 220 VAL A CA 1
ATOM 1630 C C . VAL A 1 220 ? -17.416 3.649 4.301 1.00 88.56 220 VAL A C 1
ATOM 1632 O O . VAL A 1 220 ? -16.519 3.271 5.053 1.00 88.56 220 VAL A O 1
ATOM 1635 N N . GLU A 1 221 ? -17.710 4.937 4.132 1.00 91.94 221 GLU A N 1
ATOM 1636 C CA . GLU A 1 221 ? -17.055 6.016 4.876 1.00 91.94 221 GLU A CA 1
ATOM 1637 C C . GLU A 1 221 ? -17.377 5.946 6.374 1.00 91.94 221 GLU A C 1
ATOM 1639 O O . GLU A 1 221 ? -18.531 5.771 6.768 1.00 91.94 221 GLU A O 1
ATOM 1644 N N . GLN A 1 222 ? -16.345 6.068 7.205 1.00 91.75 222 GLN A N 1
ATOM 1645 C CA . GLN A 1 222 ? -16.443 5.956 8.654 1.00 91.75 222 GLN A CA 1
ATOM 1646 C C . GLN A 1 222 ? -16.410 7.331 9.313 1.00 91.75 222 GLN A C 1
ATOM 1648 O O . GLN A 1 222 ? -15.606 8.193 8.964 1.00 91.75 222 GLN A O 1
ATOM 1653 N N . THR A 1 223 ? -17.252 7.520 10.327 1.00 88.88 223 THR A N 1
ATOM 1654 C CA . THR A 1 223 ? -17.162 8.691 11.203 1.00 88.88 223 THR A CA 1
ATOM 1655 C C . THR A 1 223 ? -16.108 8.441 12.274 1.00 88.88 223 THR A C 1
ATOM 1657 O O . THR A 1 223 ? -16.278 7.570 13.128 1.00 88.88 223 THR A O 1
ATOM 1660 N N . LEU A 1 224 ? -15.032 9.222 12.238 1.00 88.31 224 LEU A N 1
ATOM 1661 C CA . LEU A 1 224 ? -13.965 9.173 13.232 1.00 88.31 224 LEU A CA 1
ATOM 1662 C C . LEU A 1 224 ? -14.325 10.041 14.440 1.00 88.31 224 LEU A C 1
ATOM 1664 O O . LEU A 1 224 ? -14.660 11.214 14.295 1.00 88.31 224 LEU A O 1
ATOM 1668 N N . SER A 1 225 ? -14.237 9.465 15.637 1.00 90.00 225 SER A N 1
ATOM 1669 C CA . SER A 1 225 ? -14.351 10.195 16.902 1.00 90.00 225 SER A CA 1
ATOM 1670 C C . SER A 1 225 ? -12.979 10.279 17.554 1.00 90.00 225 SER A C 1
ATOM 1672 O O . SER A 1 225 ? -12.421 9.252 17.930 1.00 90.00 225 SER A O 1
ATOM 1674 N N . GLU A 1 226 ? -12.427 11.481 17.679 1.00 90.12 226 GLU A N 1
ATOM 1675 C CA . GLU A 1 226 ? -11.172 11.696 18.403 1.00 90.12 226 GLU A CA 1
ATOM 1676 C C . GLU A 1 226 ? -11.373 11.386 19.895 1.00 90.12 226 GLU A C 1
ATOM 1678 O O . GLU A 1 226 ? -12.325 11.869 20.516 1.00 90.12 226 GLU A O 1
ATOM 1683 N N . ILE A 1 227 ? -10.511 10.537 20.457 1.00 91.81 227 ILE A N 1
ATOM 1684 C CA . ILE A 1 227 ? -10.570 10.118 21.870 1.00 91.81 227 ILE A CA 1
ATOM 1685 C C . ILE A 1 227 ? -9.353 10.583 22.673 1.00 91.81 227 ILE A C 1
ATOM 1687 O O . ILE A 1 227 ? -9.450 10.738 23.891 1.00 91.81 227 ILE A O 1
ATOM 1691 N N . ALA A 1 228 ? -8.236 10.827 21.996 1.00 89.94 228 ALA A N 1
ATOM 1692 C CA . ALA A 1 228 ? -7.044 11.484 22.510 1.00 89.94 228 ALA A CA 1
ATOM 1693 C C . ALA A 1 228 ? -6.303 12.129 21.329 1.00 89.94 228 ALA A C 1
ATOM 1695 O O . ALA A 1 228 ? -6.598 11.816 20.176 1.00 89.94 228 ALA A O 1
ATOM 1696 N N . ASP A 1 229 ? -5.342 13.002 21.620 1.00 87.62 229 ASP A N 1
ATOM 1697 C CA . ASP A 1 229 ? -4.485 13.599 20.592 1.00 87.62 229 ASP A CA 1
ATOM 1698 C C . ASP A 1 229 ? -3.789 12.494 19.782 1.00 87.62 229 ASP A C 1
ATOM 1700 O O . ASP A 1 229 ? -3.146 11.615 20.359 1.00 87.62 229 ASP A O 1
ATOM 1704 N N . GLY A 1 230 ? -3.974 12.494 18.461 1.00 85.19 230 GLY A N 1
ATOM 1705 C CA . GLY A 1 230 ? -3.438 11.446 17.588 1.00 85.19 230 GLY A CA 1
ATOM 1706 C C . GLY A 1 230 ? -4.190 10.106 17.620 1.00 85.19 230 GLY A C 1
ATOM 1707 O O . GLY A 1 230 ? -3.746 9.163 16.970 1.00 85.19 230 GLY A O 1
ATOM 1708 N N . MET A 1 231 ? -5.327 9.993 18.317 1.00 88.88 231 MET A N 1
ATOM 1709 C CA . MET A 1 231 ? -6.067 8.735 18.452 1.00 88.88 231 MET A CA 1
ATOM 1710 C C . MET A 1 231 ? -7.556 8.895 18.133 1.00 88.88 231 MET A C 1
ATOM 1712 O O . MET A 1 231 ? -8.295 9.639 18.786 1.00 88.88 231 MET A O 1
ATOM 1716 N N . TRP A 1 232 ? -8.025 8.110 17.165 1.00 89.81 232 TRP A N 1
ATOM 1717 C CA . TRP A 1 232 ? -9.406 8.113 16.691 1.00 89.81 232 TRP A CA 1
ATOM 1718 C C . TRP A 1 232 ? -10.063 6.761 16.883 1.00 89.81 232 TRP A C 1
ATOM 1720 O O . TRP A 1 232 ? -9.433 5.715 16.776 1.00 89.81 232 TRP A O 1
ATOM 1730 N N . ARG A 1 233 ? -11.372 6.782 17.106 1.00 91.38 233 ARG A N 1
ATOM 1731 C CA . ARG A 1 233 ? -12.192 5.592 17.280 1.00 91.38 233 ARG A CA 1
ATOM 1732 C C . ARG A 1 233 ? -13.345 5.576 16.290 1.00 91.38 233 ARG A C 1
ATOM 1734 O O . ARG A 1 233 ? -13.967 6.610 16.042 1.00 91.38 233 ARG A O 1
ATOM 1741 N N . PHE A 1 234 ? -13.661 4.395 15.773 1.00 90.25 234 PHE A N 1
ATOM 1742 C CA . PHE A 1 234 ? -14.810 4.169 14.898 1.00 90.25 234 PHE A CA 1
ATOM 1743 C C . PHE A 1 234 ? -15.437 2.792 15.149 1.00 90.25 234 PHE A C 1
ATOM 1745 O O . PHE A 1 234 ? -14.809 1.900 15.719 1.00 90.25 234 PHE A O 1
ATOM 1752 N N . ALA A 1 235 ? -16.702 2.632 14.759 1.00 87.62 235 ALA A N 1
ATOM 1753 C CA . ALA A 1 235 ? -17.431 1.373 14.876 1.00 87.62 235 ALA A CA 1
ATOM 1754 C C . ALA A 1 235 ? -17.711 0.805 13.484 1.00 87.62 235 ALA A C 1
ATOM 1756 O O . ALA A 1 235 ? -18.237 1.514 12.630 1.00 87.62 235 ALA A O 1
ATOM 1757 N N . TYR A 1 236 ? -17.404 -0.472 13.278 1.00 86.25 236 TYR A N 1
ATOM 1758 C CA . TYR A 1 236 ? -17.626 -1.163 12.010 1.00 86.25 236 TYR A CA 1
ATOM 1759 C C . TYR A 1 236 ? -18.042 -2.611 12.276 1.00 86.25 236 TYR A C 1
ATOM 1761 O O . TYR A 1 236 ? -17.488 -3.255 13.159 1.00 86.25 236 TYR A O 1
ATOM 1769 N N . ASP A 1 237 ? -19.061 -3.095 11.565 1.00 85.19 237 ASP A N 1
ATOM 1770 C CA . ASP A 1 237 ? -19.614 -4.457 11.688 1.00 85.19 237 ASP A CA 1
ATOM 1771 C C . ASP A 1 237 ? -19.816 -4.963 13.139 1.00 85.19 237 ASP A C 1
ATOM 1773 O O . ASP A 1 237 ? -19.559 -6.108 13.501 1.00 85.19 237 ASP A O 1
ATOM 1777 N N . GLY A 1 238 ? -20.254 -4.069 14.031 1.00 82.56 238 GLY A N 1
ATOM 1778 C CA . GLY A 1 238 ? -20.471 -4.384 15.448 1.00 82.56 238 GLY A CA 1
ATOM 1779 C C . GLY A 1 238 ? -19.207 -4.456 16.317 1.00 82.56 238 GLY A C 1
ATOM 1780 O O . GLY A 1 238 ? -19.346 -4.628 17.529 1.00 82.56 238 GLY A O 1
ATOM 1781 N N . GLY A 1 239 ? -18.017 -4.282 15.738 1.00 83.75 239 GLY A N 1
ATOM 1782 C CA . GLY A 1 239 ? -16.748 -4.070 16.433 1.00 83.75 239 GLY A CA 1
ATOM 1783 C C . GLY A 1 239 ? -16.439 -2.588 16.672 1.00 83.75 239 GLY A C 1
ATOM 1784 O O . GLY A 1 239 ? -17.026 -1.700 16.045 1.00 83.75 239 GLY A O 1
ATOM 1785 N N . LEU A 1 240 ? -15.509 -2.324 17.591 1.00 87.94 240 LEU A N 1
ATOM 1786 C CA . LEU A 1 240 ? -14.938 -1.001 17.838 1.00 87.94 240 LEU A CA 1
ATOM 1787 C C . LEU A 1 240 ? -13.448 -1.048 17.485 1.00 87.94 240 LEU A C 1
ATOM 1789 O O . LEU A 1 240 ? -12.750 -1.997 17.834 1.00 87.94 240 LEU A O 1
ATOM 1793 N N . TYR A 1 241 ? -12.970 -0.031 16.785 1.00 89.25 241 TYR A N 1
ATOM 1794 C CA . TYR A 1 241 ? -11.604 0.031 16.281 1.00 89.25 241 TYR A CA 1
ATOM 1795 C C . TYR A 1 241 ? -10.973 1.359 16.664 1.00 89.25 241 TYR A C 1
ATOM 1797 O O . TYR A 1 241 ? -11.656 2.386 16.729 1.00 89.25 241 TYR A O 1
ATOM 1805 N N . GLU A 1 242 ? -9.671 1.318 16.908 1.00 90.56 242 GLU A N 1
ATOM 1806 C CA . GLU A 1 242 ? -8.856 2.477 17.243 1.00 90.56 242 GLU A CA 1
ATOM 1807 C C . GLU A 1 242 ? -7.759 2.639 16.197 1.00 90.56 242 GLU A C 1
ATOM 1809 O O . GLU A 1 242 ? -7.041 1.692 15.877 1.00 90.56 242 GLU A O 1
ATOM 1814 N N . LEU A 1 243 ? -7.667 3.844 15.648 1.00 88.88 243 LEU A N 1
ATOM 1815 C CA . LEU A 1 243 ? -6.608 4.272 14.754 1.00 88.88 243 LEU A CA 1
ATOM 1816 C C . LEU A 1 243 ? -5.718 5.240 15.531 1.00 88.88 243 LEU A C 1
ATOM 1818 O O . LEU A 1 243 ? -6.156 6.333 15.890 1.00 88.88 243 LEU A O 1
ATOM 1822 N N . ASP A 1 244 ? -4.495 4.810 15.805 1.00 89.31 244 ASP A N 1
ATOM 1823 C CA . ASP A 1 244 ? -3.499 5.548 16.575 1.00 89.31 244 ASP A CA 1
ATOM 1824 C C . ASP A 1 244 ? -2.369 5.994 15.644 1.00 89.31 244 ASP A C 1
ATOM 1826 O O . ASP A 1 244 ? -1.661 5.168 15.061 1.00 89.31 244 ASP A O 1
ATOM 1830 N N . TYR A 1 245 ? -2.234 7.308 15.492 1.00 84.81 245 TYR A N 1
ATOM 1831 C CA . TYR A 1 245 ? -1.123 7.964 14.820 1.00 84.81 245 TYR A CA 1
ATOM 1832 C C . TYR A 1 245 ? -0.114 8.332 15.903 1.00 84.81 245 TYR A C 1
ATOM 1834 O O . TYR A 1 245 ? -0.113 9.441 16.448 1.00 84.81 245 TYR A O 1
ATOM 1842 N N . ASN A 1 246 ? 0.732 7.369 16.249 1.00 79.19 246 ASN A N 1
ATOM 1843 C CA . ASN A 1 246 ? 1.655 7.517 17.352 1.00 79.19 246 ASN A CA 1
ATOM 1844 C C . ASN A 1 246 ? 2.851 8.365 16.915 1.00 79.19 246 ASN A C 1
ATOM 1846 O O . ASN A 1 246 ? 3.875 7.844 16.478 1.00 79.19 246 ASN A O 1
ATOM 1850 N N . TYR A 1 247 ? 2.749 9.677 17.107 1.00 64.94 247 TYR A N 1
ATOM 1851 C CA . TYR A 1 247 ? 3.823 10.628 16.809 1.00 64.94 247 TYR A CA 1
ATOM 1852 C C . TYR A 1 247 ? 5.132 10.356 17.572 1.00 64.94 247 TYR A C 1
ATOM 1854 O O . TYR A 1 247 ? 6.195 10.754 17.113 1.00 64.94 247 TYR A O 1
ATOM 1862 N N . GLY A 1 248 ? 5.084 9.697 18.737 1.00 70.06 248 GLY A N 1
ATOM 1863 C CA . GLY A 1 248 ? 6.285 9.338 19.502 1.00 70.06 248 GLY A CA 1
ATOM 1864 C C . GLY A 1 248 ? 6.945 8.036 19.039 1.00 70.06 248 GLY A C 1
ATOM 1865 O O . GLY A 1 248 ? 8.135 7.840 19.275 1.00 70.06 248 GLY A O 1
ATOM 1866 N N . GLY A 1 249 ? 6.165 7.156 18.408 1.00 74.50 249 GLY A N 1
ATOM 1867 C CA . GLY A 1 249 ? 6.622 5.915 17.782 1.00 74.50 249 GLY A CA 1
ATOM 1868 C C . GLY A 1 249 ? 6.868 6.034 16.278 1.00 74.50 249 GLY A C 1
ATOM 1869 O O . GLY A 1 249 ? 7.464 5.128 15.725 1.00 74.50 249 GLY A O 1
ATOM 1870 N N . ASN A 1 250 ? 6.445 7.140 15.650 1.00 82.62 250 ASN A N 1
ATOM 1871 C CA . ASN A 1 250 ? 6.452 7.373 14.200 1.00 82.62 250 ASN A CA 1
ATOM 1872 C C . ASN A 1 250 ? 5.695 6.304 13.383 1.00 82.62 250 ASN A C 1
ATOM 1874 O O . ASN A 1 250 ? 5.964 6.103 12.196 1.00 82.62 250 ASN A O 1
ATOM 1878 N N . ASP A 1 251 ? 4.695 5.685 14.014 1.00 85.50 251 ASP A N 1
ATOM 1879 C CA . ASP A 1 251 ? 3.898 4.599 13.452 1.00 85.50 251 ASP A CA 1
ATOM 1880 C C . ASP A 1 251 ? 2.438 5.011 13.278 1.00 85.50 251 ASP A C 1
ATOM 1882 O O . ASP A 1 251 ? 1.888 5.792 14.063 1.00 85.50 251 ASP A O 1
ATOM 1886 N N . ILE A 1 252 ? 1.765 4.365 12.328 1.00 82.69 252 ILE A N 1
ATOM 1887 C CA . ILE A 1 252 ? 0.304 4.314 12.288 1.00 82.69 252 ILE A CA 1
ATOM 1888 C C . ILE A 1 252 ? -0.144 2.906 12.614 1.00 82.69 252 ILE A C 1
ATOM 1890 O O . ILE A 1 252 ? 0.168 1.955 11.893 1.00 82.69 252 ILE A O 1
ATOM 1894 N N . THR A 1 253 ? -0.927 2.780 13.682 1.00 84.12 253 THR A N 1
ATOM 1895 C CA . THR A 1 253 ? -1.418 1.486 14.141 1.00 84.12 253 THR A CA 1
ATOM 1896 C C . THR A 1 253 ? -2.934 1.418 14.170 1.00 84.12 253 THR A C 1
ATOM 1898 O O . THR A 1 253 ? -3.617 2.345 14.600 1.00 84.12 253 THR A O 1
ATOM 1901 N N . LEU A 1 254 ? -3.458 0.294 13.695 1.00 84.06 254 LEU A N 1
ATOM 1902 C CA . LEU A 1 254 ? -4.860 -0.072 13.784 1.00 84.06 254 LEU A CA 1
ATOM 1903 C C . LEU A 1 254 ? -4.998 -1.159 14.844 1.00 84.06 254 LEU A C 1
ATOM 1905 O O . LEU A 1 254 ? -4.374 -2.217 14.738 1.00 84.06 254 LEU A O 1
ATOM 1909 N N . SER A 1 255 ? -5.822 -0.896 15.851 1.00 84.31 255 SER A N 1
ATOM 1910 C CA . SER A 1 255 ? -6.086 -1.837 16.936 1.00 84.31 255 SER A CA 1
ATOM 1911 C C . SER A 1 255 ? -7.569 -2.174 16.998 1.00 84.31 255 SER A C 1
ATOM 1913 O O . SER A 1 255 ? -8.432 -1.295 16.923 1.00 84.31 255 SER A O 1
ATOM 1915 N N . ALA A 1 256 ? -7.878 -3.462 17.127 1.00 80.56 256 ALA A N 1
ATOM 1916 C CA . ALA A 1 256 ? -9.249 -3.928 17.273 1.00 80.56 256 ALA A CA 1
ATOM 1917 C C . ALA A 1 256 ? -9.610 -4.047 18.759 1.00 80.56 256 ALA A C 1
ATOM 1919 O O . ALA A 1 256 ? -9.149 -4.934 19.480 1.00 80.56 256 ALA A O 1
ATOM 1920 N N . LEU A 1 257 ? -10.494 -3.156 19.209 1.00 78.69 257 LEU A N 1
ATOM 1921 C CA . LEU A 1 257 ? -11.094 -3.207 20.533 1.00 78.69 257 LEU A CA 1
ATOM 1922 C C . LEU A 1 257 ? -12.468 -3.863 20.409 1.00 78.69 257 LEU A C 1
ATOM 1924 O O . LEU A 1 257 ? -13.504 -3.202 20.380 1.00 78.69 257 LEU A O 1
ATOM 1928 N N . ILE A 1 258 ? -12.509 -5.192 20.332 1.00 67.19 258 ILE A N 1
ATOM 1929 C CA . ILE A 1 258 ? -13.793 -5.893 20.372 1.00 67.19 258 ILE A CA 1
ATOM 1930 C C . ILE A 1 258 ? -14.337 -5.762 21.794 1.00 67.19 258 ILE A C 1
ATOM 1932 O O . ILE A 1 258 ? -14.026 -6.562 22.671 1.00 67.19 258 ILE A O 1
ATOM 1936 N N . VAL A 1 259 ? -15.157 -4.737 22.036 1.00 57.19 259 VAL A N 1
ATOM 1937 C CA . VAL A 1 259 ? -15.979 -4.689 23.241 1.00 57.19 259 VAL A CA 1
ATOM 1938 C C . VAL A 1 259 ? -16.911 -5.887 23.120 1.00 57.19 259 VAL A C 1
ATOM 1940 O O . VAL A 1 259 ? -17.696 -5.922 22.165 1.00 57.19 259 VAL A O 1
ATOM 1943 N N . PRO A 1 260 ? -16.845 -6.880 24.028 1.00 53.53 260 PRO A N 1
ATOM 1944 C CA . PRO A 1 260 ? -17.798 -7.968 24.010 1.00 53.53 260 PRO A CA 1
ATOM 1945 C C . PRO A 1 260 ? -19.159 -7.305 24.034 1.00 53.53 260 PRO A C 1
ATOM 1947 O O . PRO A 1 260 ? -19.461 -6.557 24.969 1.00 53.53 260 PRO A O 1
ATOM 1950 N N . ARG A 1 261 ? -19.948 -7.505 22.975 1.00 47.69 261 ARG A N 1
ATOM 1951 C CA . ARG A 1 261 ? -21.330 -7.053 22.960 1.00 47.69 261 ARG A CA 1
ATOM 1952 C C . ARG A 1 261 ? -21.917 -7.694 24.203 1.00 47.69 261 ARG A C 1
ATOM 1954 O O . ARG A 1 261 ? -22.064 -8.915 24.245 1.00 47.69 261 ARG A O 1
ATOM 1961 N N . SER A 1 262 ? -22.155 -6.905 25.246 1.00 48.22 262 SER A N 1
ATOM 1962 C CA . SER A 1 262 ? -22.913 -7.354 26.393 1.00 48.22 262 SER A CA 1
ATOM 1963 C C . SER A 1 262 ? -24.286 -7.608 25.809 1.00 48.22 262 SER A C 1
ATOM 1965 O O . SER A 1 262 ? -25.095 -6.695 25.650 1.00 48.22 262 SER A O 1
ATOM 1967 N N . ALA A 1 263 ? -24.499 -8.845 25.344 1.00 51.28 263 ALA A N 1
ATOM 1968 C CA . ALA A 1 263 ? -25.805 -9.313 24.950 1.00 51.28 263 ALA A CA 1
ATOM 1969 C C . ALA A 1 263 ? -26.704 -8.884 26.105 1.00 51.28 263 ALA A C 1
ATOM 1971 O O . ALA A 1 263 ? -26.314 -9.144 27.251 1.00 51.28 263 ALA A O 1
ATOM 1972 N N . PRO A 1 264 ? -27.800 -8.142 25.845 1.00 51.06 264 PRO A N 1
ATOM 1973 C CA . PRO A 1 264 ? -28.694 -7.721 26.910 1.00 51.06 264 PRO A CA 1
ATOM 1974 C C . PRO A 1 264 ? -28.942 -8.967 27.735 1.00 51.06 264 PRO A C 1
ATOM 1976 O O . PRO A 1 264 ? -29.407 -9.963 27.177 1.00 51.06 264 PRO A O 1
ATOM 1979 N N . SER A 1 265 ? -28.457 -8.963 28.982 1.00 55.28 265 SER A N 1
ATOM 1980 C CA . SER A 1 265 ? -28.396 -10.180 29.775 1.00 55.28 265 SER A CA 1
ATOM 1981 C C . SER A 1 265 ? -29.830 -10.649 29.868 1.00 55.28 265 SER A C 1
ATOM 1983 O O . SER A 1 265 ? -30.638 -9.995 30.532 1.00 55.28 265 SER A O 1
ATOM 1985 N N . VAL A 1 266 ? -30.177 -11.703 29.129 1.00 69.69 266 VAL A N 1
ATOM 1986 C CA . VAL A 1 266 ? -31.477 -12.333 29.291 1.00 69.69 266 VAL A CA 1
ATOM 1987 C C . VAL A 1 266 ? -31.471 -12.734 30.759 1.00 69.69 266 VAL A C 1
ATOM 1989 O O . VAL A 1 266 ? -30.560 -13.472 31.147 1.00 69.69 266 VAL A O 1
ATOM 1992 N N . PRO A 1 267 ? -32.365 -12.172 31.598 1.00 72.38 267 PRO A N 1
ATOM 1993 C CA . PRO A 1 267 ? -32.385 -12.494 33.011 1.00 72.38 267 PRO A CA 1
ATOM 1994 C C . PRO A 1 267 ? -32.348 -14.009 33.152 1.00 72.38 267 PRO A C 1
ATOM 1996 O O . PRO A 1 267 ? -33.046 -14.710 32.414 1.00 72.38 267 PRO A O 1
ATOM 1999 N N . GLU A 1 268 ? -31.498 -14.527 34.033 1.00 79.31 268 GLU A N 1
ATOM 2000 C CA . GLU A 1 268 ? -31.394 -15.973 34.185 1.00 79.31 268 GLU A CA 1
ATOM 2001 C C . GLU A 1 268 ? -32.794 -16.558 34.454 1.00 79.31 268 GLU A C 1
ATOM 2003 O O . GLU A 1 268 ? -33.636 -15.893 35.070 1.00 79.31 268 GLU A O 1
ATOM 2008 N N . PRO A 1 269 ? -33.086 -17.804 34.044 1.00 81.75 269 PRO A N 1
ATOM 2009 C CA . PRO A 1 269 ? -34.366 -18.449 34.345 1.00 81.75 269 PRO A CA 1
ATOM 2010 C C . PRO A 1 269 ? -34.764 -18.346 35.831 1.00 81.75 269 PRO A C 1
ATOM 2012 O O . PRO A 1 269 ? -35.947 -18.233 36.160 1.00 81.75 269 PRO A O 1
ATOM 2015 N N . ALA A 1 270 ? -33.775 -18.295 36.731 1.00 81.12 270 ALA A N 1
ATOM 2016 C CA . ALA A 1 270 ? -33.955 -18.049 38.158 1.00 81.12 270 ALA A CA 1
ATOM 2017 C C . ALA A 1 270 ? -34.537 -16.658 38.481 1.00 81.12 270 ALA A C 1
ATOM 2019 O O . ALA A 1 270 ? -35.370 -16.541 39.378 1.00 81.12 270 ALA A O 1
ATOM 2020 N N . THR A 1 271 ? -34.168 -15.611 37.740 1.00 81.69 271 THR A N 1
ATOM 2021 C CA . THR A 1 271 ? -34.733 -14.261 37.881 1.00 81.69 271 THR A CA 1
ATOM 2022 C C . THR A 1 271 ? -36.216 -14.247 37.519 1.00 81.69 271 THR A C 1
ATOM 2024 O O . THR A 1 271 ? -37.027 -13.671 38.247 1.00 81.69 271 THR A O 1
ATOM 2027 N N . TYR A 1 272 ? -36.602 -14.945 36.448 1.00 85.50 272 TYR A N 1
ATOM 2028 C CA . TYR A 1 272 ? -38.011 -15.099 36.078 1.00 85.50 272 TYR A CA 1
ATOM 2029 C C . TYR A 1 272 ? -38.794 -15.913 37.115 1.00 85.50 272 TYR A C 1
ATOM 2031 O O . TYR A 1 272 ? -39.906 -15.531 37.482 1.00 85.50 272 TYR A O 1
ATOM 2039 N N . ALA A 1 273 ? -38.206 -16.990 37.643 1.00 88.31 273 ALA A N 1
ATOM 2040 C CA . ALA A 1 273 ? -38.816 -17.790 38.702 1.00 88.31 273 ALA A CA 1
ATOM 2041 C C . ALA A 1 273 ? -38.998 -16.991 40.006 1.00 88.31 273 ALA A C 1
ATOM 2043 O O . ALA A 1 273 ? -40.049 -17.084 40.641 1.00 88.31 273 ALA A O 1
ATOM 2044 N N . ALA A 1 274 ? -38.019 -16.163 40.381 1.00 89.12 274 ALA A N 1
ATOM 2045 C CA . ALA A 1 274 ? -38.095 -15.300 41.557 1.00 89.12 274 ALA A CA 1
ATOM 2046 C C . ALA A 1 274 ? -39.184 -14.226 41.413 1.00 89.12 274 ALA A C 1
ATOM 2048 O O . ALA A 1 274 ? -39.971 -14.019 42.338 1.00 89.12 274 ALA A O 1
ATOM 2049 N N . LEU A 1 275 ? -39.285 -13.588 40.241 1.00 89.12 275 LEU A N 1
ATOM 2050 C CA . LEU A 1 275 ? -40.343 -12.617 39.945 1.00 89.12 275 LEU A CA 1
ATOM 2051 C C . LEU A 1 275 ? -41.731 -13.266 39.949 1.00 89.12 275 LEU A C 1
ATOM 2053 O O . LEU A 1 275 ? -42.662 -12.717 40.540 1.00 89.12 275 LEU A O 1
ATOM 2057 N N . ALA A 1 276 ? -41.868 -14.456 39.360 1.00 92.12 276 ALA A N 1
ATOM 2058 C CA . ALA A 1 276 ? -43.111 -15.221 39.406 1.00 92.12 276 ALA A CA 1
ATOM 2059 C C . ALA A 1 276 ? -43.482 -15.614 40.848 1.00 92.12 276 ALA A C 1
ATOM 2061 O O . ALA A 1 276 ? -44.638 -15.476 41.249 1.00 92.12 276 ALA A O 1
ATOM 2062 N N . GLY A 1 277 ? -42.504 -16.042 41.651 1.00 93.69 277 GLY A N 1
ATOM 2063 C CA . GLY A 1 277 ? -42.689 -16.358 43.067 1.00 93.69 277 GLY A CA 1
ATOM 2064 C C . GLY A 1 277 ? -43.142 -15.150 43.889 1.00 93.69 277 GLY A C 1
ATOM 2065 O O . GLY A 1 277 ? -44.110 -15.248 44.643 1.00 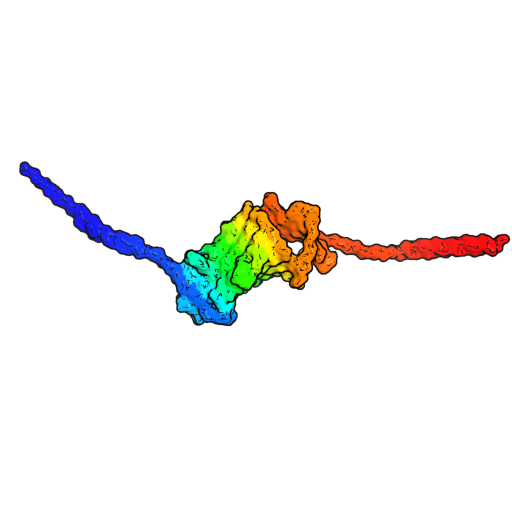93.69 277 GLY A O 1
ATOM 2066 N N . LEU A 1 278 ? -42.511 -13.988 43.697 1.00 93.75 278 LEU A N 1
ATOM 2067 C CA . LEU A 1 278 ? -42.906 -12.732 44.343 1.00 93.75 278 LEU A CA 1
ATOM 2068 C C . LEU A 1 278 ? -44.315 -12.291 43.934 1.00 93.75 278 LEU A C 1
ATOM 2070 O O . LEU A 1 278 ? -45.099 -11.886 44.793 1.00 93.75 278 LEU A O 1
ATOM 2074 N N . ALA A 1 279 ? -44.667 -12.416 42.653 1.00 91.94 279 ALA A N 1
ATOM 2075 C CA . ALA A 1 279 ? -46.007 -12.104 42.165 1.00 91.94 279 ALA A CA 1
ATOM 2076 C C . ALA A 1 279 ? -47.072 -13.019 42.793 1.00 91.94 279 ALA A C 1
ATOM 2078 O O . ALA A 1 279 ? -48.122 -12.543 43.229 1.00 91.94 279 ALA A O 1
ATOM 2079 N N . MET A 1 280 ? -46.788 -14.321 42.908 1.00 94.62 280 MET A N 1
ATOM 2080 C CA . MET A 1 280 ? -47.677 -15.274 43.579 1.00 94.62 280 MET A CA 1
ATOM 2081 C C . MET A 1 280 ? -47.827 -14.970 45.074 1.00 94.62 280 MET A C 1
ATOM 2083 O O . MET A 1 280 ? -48.940 -15.025 45.602 1.00 94.62 280 MET A O 1
ATOM 2087 N N . LEU A 1 281 ? -46.738 -14.598 45.752 1.00 94.44 281 LEU A N 1
ATOM 2088 C CA . LEU A 1 281 ? -46.761 -14.239 47.169 1.00 94.44 281 LEU A CA 1
ATOM 2089 C C . LEU A 1 281 ? -47.576 -12.959 47.411 1.00 94.44 281 LEU A C 1
ATOM 2091 O O . LEU A 1 281 ? -48.430 -12.921 48.297 1.00 94.44 281 LEU A O 1
ATOM 2095 N N . ALA A 1 282 ? -47.372 -11.935 46.578 1.00 93.94 282 ALA A N 1
ATOM 2096 C CA . ALA A 1 282 ? -48.141 -10.696 46.618 1.00 93.94 282 ALA A CA 1
ATOM 2097 C C . ALA A 1 282 ? -49.638 -10.955 46.386 1.00 93.94 282 ALA A C 1
ATOM 2099 O O . ALA A 1 282 ? -50.482 -10.457 47.133 1.00 93.94 282 ALA A O 1
ATOM 2100 N N . TRP A 1 283 ? -49.982 -11.794 45.405 1.00 92.00 283 TRP A N 1
ATOM 2101 C CA . TRP A 1 283 ? -51.369 -12.176 45.143 1.00 92.00 283 TRP A CA 1
ATOM 2102 C C . TRP A 1 283 ? -52.008 -12.920 46.324 1.00 92.00 283 TRP A C 1
ATOM 2104 O O . TRP A 1 283 ? -53.142 -12.618 46.705 1.00 92.00 283 TRP A O 1
ATOM 2114 N N . ALA A 1 284 ? -51.275 -13.841 46.958 1.00 93.31 284 ALA A N 1
ATOM 2115 C CA . ALA A 1 284 ? -51.744 -14.556 48.144 1.00 93.31 284 ALA A CA 1
ATOM 2116 C C . ALA A 1 284 ? -52.025 -13.606 49.324 1.00 93.31 284 ALA A C 1
ATOM 2118 O O . ALA A 1 284 ? -53.048 -13.749 49.999 1.00 93.31 284 ALA A O 1
ATOM 2119 N N . ILE A 1 285 ? -51.167 -12.602 49.538 1.00 94.19 285 ILE A N 1
ATOM 2120 C CA . ILE A 1 285 ? -51.353 -11.576 50.576 1.00 94.19 285 ILE A CA 1
ATOM 2121 C C . ILE A 1 285 ? -52.614 -10.744 50.301 1.00 94.19 285 ILE A C 1
ATOM 2123 O O . ILE A 1 285 ? -53.442 -10.583 51.199 1.00 94.19 285 ILE A O 1
ATOM 2127 N N . ILE A 1 286 ? -52.807 -10.275 49.062 1.00 92.88 286 ILE A N 1
ATOM 2128 C CA . ILE A 1 286 ? -53.992 -9.491 48.663 1.00 92.88 286 ILE A CA 1
ATOM 2129 C C . ILE A 1 286 ? -55.281 -10.306 48.826 1.00 92.88 286 ILE A C 1
ATOM 2131 O O . ILE A 1 286 ? -56.311 -9.784 49.252 1.00 92.88 286 ILE A O 1
ATOM 2135 N N . ARG A 1 287 ? -55.250 -11.599 48.491 1.00 92.19 287 ARG A N 1
ATOM 2136 C CA . ARG A 1 287 ? -56.418 -12.472 48.641 1.00 92.19 287 ARG A CA 1
ATOM 2137 C C . ARG A 1 287 ? -56.780 -12.682 50.111 1.00 92.19 287 ARG A C 1
ATOM 2139 O O . ARG A 1 287 ? -57.962 -12.684 50.443 1.00 92.19 287 ARG A O 1
ATOM 2146 N N . ARG A 1 288 ? -55.781 -12.826 50.987 1.00 90.00 288 ARG A N 1
ATOM 2147 C CA . ARG A 1 288 ? -55.990 -12.977 52.433 1.00 90.00 288 ARG A CA 1
ATOM 2148 C C . ARG A 1 288 ? -56.539 -11.703 53.074 1.00 90.00 288 ARG A C 1
ATOM 2150 O O . ARG A 1 288 ? -57.404 -11.807 53.933 1.00 90.00 288 ARG A O 1
ATOM 2157 N N . SER A 1 289 ? -56.084 -10.523 52.650 1.00 87.94 289 SER A N 1
ATOM 2158 C CA . SER A 1 289 ? -56.555 -9.246 53.208 1.00 87.94 289 SER A CA 1
ATOM 2159 C C . SER A 1 289 ? -57.960 -8.840 52.756 1.00 87.94 289 SER A C 1
ATOM 2161 O O . SER A 1 289 ? -58.569 -7.992 53.394 1.00 87.94 289 SER A O 1
ATOM 2163 N N . ARG A 1 290 ? -58.486 -9.431 51.675 1.00 84.81 290 ARG A N 1
ATOM 2164 C CA . ARG A 1 290 ? -59.860 -9.201 51.188 1.00 84.81 290 ARG A CA 1
ATOM 2165 C C . ARG A 1 290 ? -60.888 -10.219 51.697 1.00 84.81 290 ARG A C 1
ATOM 2167 O O . ARG A 1 290 ? -62.071 -10.051 51.426 1.00 84.81 290 ARG A O 1
ATOM 2174 N N . GLY A 1 291 ? -60.440 -11.294 52.346 1.00 70.81 291 GLY A N 1
ATOM 2175 C CA . GLY A 1 291 ? -61.282 -12.396 52.830 1.00 70.81 291 GLY A CA 1
ATOM 2176 C C . GLY A 1 291 ? -61.465 -12.448 54.350 1.00 70.81 291 GLY A C 1
ATOM 2177 O O . GLY A 1 291 ? -61.972 -13.451 54.846 1.00 70.81 291 GLY A O 1
ATOM 2178 N N . ALA A 1 292 ? -61.030 -11.411 55.067 1.00 50.12 292 ALA A N 1
ATOM 2179 C CA . ALA A 1 292 ? -61.278 -11.162 56.486 1.00 50.12 292 ALA A CA 1
ATOM 2180 C C . ALA A 1 292 ? -61.967 -9.800 56.622 1.00 50.12 292 ALA A C 1
ATOM 2182 O O . ALA A 1 292 ? -62.803 -9.665 57.539 1.00 50.12 292 ALA A O 1
#

Mean predicted aligned error: 12.22 Å